Protein AF-A0A7C6M4E4-F1 (afdb_monomer)

Secondary structure (DSSP, 8-state):
-------EEEEEEE-S-HHHHHHHHHHTT--EEEEEEEETTEEEEEE-GGGHHHHHHH-TTEEEEEEESHHHHHHHHHH-HHHHHHHHHHHHHHHHHHTB--EEEEEES-GGGHHHHHHHHHHTT-STTSB---HHHHHHHHHHHHHHTTTTEEEEEEEEETTEEEEEEEEPP----PPPPB--EE-SS-EEEEEEEEEESEE---TT-EE-TT-EEEESEEE-TTS-EEE--BEEEEEEEEEEE--PPPPGGGTTT--S--S------EEEEEEE-PPP-

Radius of gyration: 51.67 Å; Cα contacts (8 Å, |Δi|>4): 439; chains: 1; bounding box: 106×67×132 Å

Structure (mmCIF, N/CA/C/O backbone):
data_AF-A0A7C6M4E4-F1
#
_entry.id   AF-A0A7C6M4E4-F1
#
loop_
_atom_site.group_PDB
_atom_site.id
_atom_site.type_symbol
_atom_site.label_atom_id
_atom_site.label_alt_id
_atom_site.label_comp_id
_atom_site.label_asym_id
_atom_site.label_entity_id
_atom_site.label_seq_id
_atom_site.pdbx_PDB_ins_code
_atom_site.Cartn_x
_atom_site.Cartn_y
_atom_site.Cartn_z
_atom_site.occupancy
_atom_site.B_iso_or_equiv
_atom_site.auth_seq_id
_atom_site.auth_comp_id
_atom_site.auth_asym_id
_atom_site.auth_atom_id
_atom_site.pdbx_PDB_model_num
ATOM 1 N N . MET A 1 1 ? -38.880 25.271 29.458 1.00 35.47 1 MET A N 1
ATOM 2 C CA . MET A 1 1 ? -37.742 24.331 29.325 1.00 35.47 1 MET A CA 1
ATOM 3 C C . MET A 1 1 ? -38.227 22.914 29.611 1.00 35.47 1 MET A C 1
ATOM 5 O O . MET A 1 1 ? -38.770 22.679 30.683 1.00 35.47 1 MET A O 1
ATOM 9 N N . LYS A 1 2 ? -38.110 21.994 28.643 1.00 36.38 2 LYS A N 1
ATOM 10 C CA . LYS A 1 2 ? -38.521 20.583 28.777 1.00 36.38 2 LYS A CA 1
ATOM 11 C C . LYS A 1 2 ? -37.642 19.933 29.856 1.00 36.38 2 LYS A C 1
ATOM 13 O O . LYS A 1 2 ? -36.426 19.885 29.698 1.00 36.38 2 LYS A O 1
ATOM 18 N N . LYS A 1 3 ? -38.234 19.522 30.981 1.00 48.91 3 LYS A N 1
ATOM 19 C CA . LYS A 1 3 ? -37.512 18.902 32.104 1.00 48.91 3 LYS A CA 1
ATOM 20 C C . LYS A 1 3 ? -36.863 17.614 31.587 1.00 48.91 3 LYS A C 1
ATOM 22 O O . LYS A 1 3 ? -37.566 16.740 31.092 1.00 48.91 3 LYS A O 1
ATOM 27 N N . LEU A 1 4 ? -35.536 17.526 31.655 1.00 46.81 4 LEU A N 1
ATOM 28 C CA . LEU A 1 4 ? -34.783 16.346 31.239 1.00 46.81 4 LEU A CA 1
ATOM 29 C C . LEU A 1 4 ? -35.225 15.161 32.119 1.00 46.81 4 LEU A C 1
ATOM 31 O O . LEU A 1 4 ? -34.943 15.142 33.320 1.00 46.81 4 LEU A O 1
ATOM 35 N N . GLU A 1 5 ? -35.972 14.202 31.566 1.00 57.31 5 GLU A N 1
ATOM 36 C CA . GLU A 1 5 ? -36.380 13.003 32.306 1.00 57.31 5 GLU A CA 1
ATOM 37 C C . GLU A 1 5 ? -35.175 12.063 32.454 1.00 57.31 5 GLU A C 1
ATOM 39 O O . GLU A 1 5 ? -34.969 11.145 31.670 1.00 57.31 5 GLU A O 1
ATOM 44 N N . LEU A 1 6 ? -34.366 12.296 33.489 1.00 58.81 6 LEU A N 1
ATOM 45 C CA . LEU A 1 6 ? -33.154 11.536 33.845 1.00 58.81 6 LEU A CA 1
ATOM 46 C C . LEU A 1 6 ? -33.410 10.047 34.207 1.00 58.81 6 LEU A C 1
ATOM 48 O O . LEU A 1 6 ? -32.497 9.338 34.628 1.00 58.81 6 LEU A O 1
ATOM 52 N N . GLY A 1 7 ? -34.641 9.560 34.047 1.00 65.31 7 GLY A N 1
ATOM 53 C CA . GLY A 1 7 ? -35.136 8.275 34.541 1.00 65.31 7 GLY A CA 1
ATOM 54 C C . GLY A 1 7 ? -36.141 8.453 35.678 1.00 65.31 7 GLY A C 1
ATOM 55 O O . GLY A 1 7 ? -36.367 9.568 36.157 1.00 65.31 7 GLY A O 1
ATOM 56 N N . LYS A 1 8 ? -36.769 7.358 36.112 1.00 76.06 8 LYS A N 1
ATOM 57 C CA . LYS A 1 8 ? -37.759 7.346 37.199 1.00 76.06 8 LYS A CA 1
ATOM 58 C C . LYS A 1 8 ? -37.334 6.330 38.254 1.00 76.06 8 LYS A C 1
ATOM 60 O O . LYS A 1 8 ? -36.992 5.198 37.945 1.00 76.06 8 LYS A O 1
ATOM 65 N N . ASN A 1 9 ? -37.355 6.719 39.519 1.00 77.06 9 ASN A N 1
ATOM 66 C CA . ASN A 1 9 ? -37.099 5.810 40.629 1.00 77.06 9 ASN A CA 1
ATOM 67 C C . ASN A 1 9 ? -38.406 5.134 41.052 1.00 77.06 9 ASN A C 1
ATOM 69 O O . ASN A 1 9 ? -39.438 5.800 41.146 1.00 77.06 9 ASN A O 1
ATOM 73 N N . VAL A 1 10 ? -38.345 3.833 41.330 1.00 78.00 10 VAL A N 1
ATOM 74 C CA . VAL A 1 10 ? -39.471 3.051 41.848 1.00 78.00 10 VAL A CA 1
ATOM 75 C C . VAL A 1 10 ? -39.411 3.052 43.371 1.00 78.00 10 VAL A C 1
ATOM 77 O O . VAL A 1 10 ? -38.406 2.648 43.968 1.00 78.00 10 VAL A O 1
ATOM 80 N N . TYR A 1 11 ? -40.500 3.489 43.988 1.00 79.25 11 TYR A N 1
ATOM 81 C CA . TYR A 1 11 ? -40.689 3.499 45.432 1.00 79.25 11 TYR A CA 1
ATOM 82 C C . TYR A 1 11 ? -41.872 2.612 45.798 1.00 79.25 11 TYR A C 1
ATOM 84 O O . TYR A 1 11 ? -42.843 2.522 45.048 1.00 79.25 11 TYR A O 1
ATOM 92 N N . GLN A 1 12 ? -41.783 1.977 46.960 1.00 79.38 12 GLN A N 1
ATOM 93 C CA . GLN A 1 12 ? -42.834 1.164 47.551 1.00 79.38 12 GLN A CA 1
ATOM 94 C C . GLN A 1 12 ? -43.253 1.800 48.871 1.00 79.38 12 GLN A C 1
ATOM 96 O O . GLN A 1 12 ? -42.405 2.226 49.656 1.00 79.38 12 GLN A O 1
ATOM 101 N N . LEU A 1 13 ? -44.553 1.905 49.100 1.00 79.62 13 LEU A N 1
ATOM 102 C CA . LEU A 1 13 ? -45.106 2.657 50.212 1.00 79.62 13 LEU A CA 1
ATOM 103 C C . LEU A 1 13 ? -46.294 1.883 50.780 1.00 79.62 13 LEU A C 1
ATOM 105 O O . LEU A 1 13 ? -47.182 1.460 50.040 1.00 79.62 13 LEU A O 1
ATOM 109 N N . VAL A 1 14 ? -46.253 1.642 52.089 1.00 75.06 14 VAL A N 1
ATOM 110 C CA . VAL A 1 14 ? -47.299 0.918 52.816 1.00 75.06 14 VAL A CA 1
ATOM 111 C C . VAL A 1 14 ? -48.311 1.935 53.338 1.00 75.06 14 VAL A C 1
ATOM 113 O O . VAL A 1 14 ? -47.939 2.809 54.120 1.00 75.06 14 VAL A O 1
ATOM 116 N N . ILE A 1 15 ? -49.561 1.865 52.878 1.00 73.88 15 ILE A N 1
ATOM 117 C CA . ILE A 1 15 ? -50.634 2.796 53.259 1.00 73.88 15 ILE A CA 1
ATOM 118 C C . ILE A 1 15 ? -51.951 2.052 53.410 1.00 73.88 15 ILE A C 1
ATOM 120 O O . ILE A 1 15 ? -52.288 1.194 52.595 1.00 73.88 15 ILE A O 1
ATOM 124 N N . TYR A 1 16 ? -52.724 2.472 54.406 1.00 68.81 16 TYR A N 1
ATOM 125 C CA . TYR A 1 16 ? -54.100 2.040 54.625 1.00 68.81 16 TYR A CA 1
ATOM 126 C C . TYR A 1 16 ? -55.098 2.758 53.699 1.00 68.81 16 TYR A C 1
ATOM 128 O O . TYR A 1 16 ? -55.987 2.110 53.159 1.00 68.81 16 TYR A O 1
ATOM 136 N N . ASP A 1 17 ? -54.903 4.059 53.448 1.00 77.12 17 ASP A N 1
ATOM 137 C CA . ASP A 1 17 ? -55.733 4.875 52.551 1.00 77.12 17 ASP A CA 1
ATOM 138 C C . ASP A 1 17 ? -54.905 5.528 51.416 1.00 77.12 17 ASP A C 1
ATOM 140 O O . ASP A 1 17 ? -54.046 6.380 51.678 1.00 77.12 17 ASP A O 1
ATOM 144 N N . PRO A 1 18 ? -55.141 5.165 50.140 1.00 74.31 18 PRO A N 1
ATOM 145 C CA . PRO A 1 18 ? -54.432 5.748 49.003 1.00 74.31 18 PRO A CA 1
ATOM 146 C C . PRO A 1 18 ? -54.766 7.229 48.744 1.00 74.31 18 PRO A C 1
ATOM 148 O O . PRO A 1 18 ? -53.938 7.929 48.155 1.00 74.31 18 PRO A O 1
ATOM 151 N N . VAL A 1 19 ? -55.927 7.737 49.175 1.00 78.38 19 VAL A N 1
ATOM 152 C CA . VAL A 1 19 ? -56.366 9.119 48.897 1.00 78.38 19 VAL A CA 1
ATOM 153 C C . VAL A 1 19 ? -55.519 10.126 49.675 1.00 78.38 19 VAL A C 1
ATOM 155 O O . VAL A 1 19 ? -54.971 11.060 49.085 1.00 78.38 19 VAL A O 1
ATOM 158 N N . ILE A 1 20 ? -55.288 9.860 50.965 1.00 78.25 20 ILE A N 1
ATOM 159 C CA . ILE A 1 20 ? -54.412 10.664 51.838 1.00 78.25 20 ILE A CA 1
ATOM 160 C C . ILE A 1 20 ? -52.993 10.766 51.259 1.00 78.25 20 ILE A C 1
ATOM 162 O O . ILE A 1 20 ? -52.310 11.789 51.384 1.00 78.25 20 ILE A O 1
ATOM 166 N N . ALA A 1 21 ? -52.521 9.710 50.599 1.00 74.75 21 ALA A N 1
ATOM 167 C CA . ALA A 1 21 ? -51.214 9.732 49.965 1.00 74.75 21 ALA A CA 1
ATOM 168 C C . ALA A 1 21 ? -51.191 10.608 48.708 1.00 74.75 21 ALA A C 1
ATOM 170 O O . ALA A 1 21 ? -50.258 11.395 48.538 1.00 74.75 21 ALA A O 1
ATOM 171 N N . LEU A 1 22 ? -52.219 10.524 47.860 1.00 77.25 22 LEU A N 1
ATOM 172 C CA . LEU A 1 22 ? -52.344 11.347 46.653 1.00 77.25 22 LEU A CA 1
ATOM 173 C C . LEU A 1 22 ? -52.439 12.844 46.975 1.00 77.25 22 LEU A C 1
ATOM 175 O O . LEU A 1 22 ? -51.783 13.651 46.309 1.00 77.25 22 LEU A O 1
ATOM 179 N N . GLU A 1 23 ? -53.166 13.219 48.026 1.00 77.31 23 GLU A N 1
ATOM 180 C CA . GLU A 1 23 ? -53.235 14.609 48.491 1.00 77.31 23 GLU A CA 1
ATOM 181 C C . GLU A 1 23 ? -51.877 15.126 48.976 1.00 77.31 23 GLU A C 1
ATOM 183 O O . GLU A 1 23 ? -51.466 16.232 48.615 1.00 77.31 23 GLU A O 1
ATOM 188 N N . ASN A 1 24 ? -51.123 14.299 49.705 1.00 77.69 24 ASN A N 1
ATOM 189 C CA . ASN A 1 24 ? -49.769 14.635 50.147 1.00 77.69 24 ASN A CA 1
ATOM 190 C C . ASN A 1 24 ? -48.761 14.748 48.991 1.00 77.69 24 ASN A C 1
ATOM 192 O O . ASN A 1 24 ? -47.849 15.579 49.040 1.00 77.69 24 ASN A O 1
ATOM 196 N N . PHE A 1 25 ? -48.909 13.951 47.928 1.00 79.62 25 PHE A N 1
ATOM 197 C CA . PHE A 1 25 ? -48.095 14.115 46.719 1.00 79.62 25 PHE A CA 1
ATOM 198 C C . PHE A 1 25 ? -48.426 15.423 45.988 1.00 79.62 25 PHE A C 1
ATOM 200 O O . PHE A 1 25 ? -47.510 16.114 45.526 1.00 79.62 25 PHE A O 1
ATOM 207 N N . LYS A 1 26 ? -49.714 15.790 45.926 1.00 77.75 26 LYS A N 1
ATOM 208 C CA . LYS A 1 26 ? -50.192 17.021 45.282 1.00 77.75 26 LYS A CA 1
ATOM 209 C C . LYS A 1 26 ? -49.751 18.272 46.046 1.00 77.75 26 LYS A C 1
ATOM 211 O O . LYS A 1 26 ? -49.208 19.186 45.428 1.00 77.75 26 LYS A O 1
ATOM 2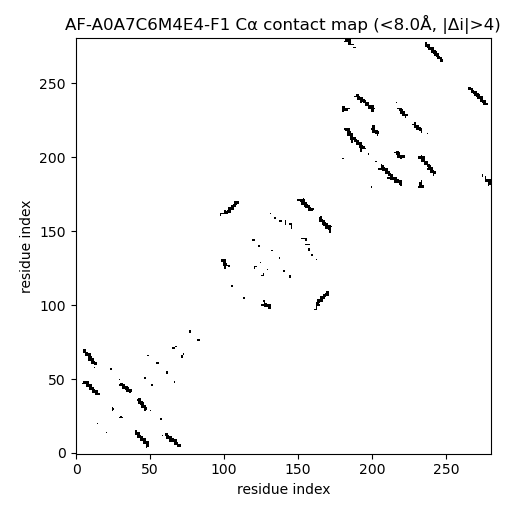16 N N . SER A 1 27 ? -49.899 18.293 47.372 1.00 75.75 27 SER A N 1
ATOM 217 C CA . SER A 1 27 ? -49.516 19.435 48.219 1.00 75.75 27 SER A CA 1
ATOM 218 C C . SER A 1 27 ? -48.012 19.727 48.177 1.00 75.75 27 SER A C 1
ATOM 220 O O . SER A 1 27 ? -47.595 20.882 48.222 1.00 75.75 27 SER A O 1
ATOM 222 N N . LYS A 1 28 ? -47.182 18.690 48.010 1.00 74.94 28 LYS A N 1
ATOM 223 C CA . LYS A 1 28 ? -45.716 18.815 47.932 1.00 74.94 28 LYS A CA 1
ATOM 224 C C . LYS A 1 28 ? -45.172 18.926 46.506 1.00 74.94 28 LYS A C 1
ATOM 226 O O . LYS A 1 28 ? -43.950 18.930 46.322 1.00 74.94 28 LYS A O 1
ATOM 231 N N . ASN A 1 29 ? -46.058 19.042 45.513 1.00 76.94 29 ASN A N 1
ATOM 232 C CA . ASN A 1 29 ? -45.729 19.172 44.093 1.00 76.94 29 ASN A CA 1
ATOM 233 C C . ASN A 1 29 ? -44.790 18.052 43.591 1.00 76.94 29 ASN A C 1
ATOM 235 O O . ASN A 1 29 ? -43.779 18.301 42.924 1.00 76.94 29 ASN A O 1
ATOM 239 N N . ILE A 1 30 ? -45.083 16.806 43.980 1.00 78.50 30 ILE A N 1
ATOM 240 C CA . ILE A 1 30 ? -44.326 15.617 43.576 1.00 78.50 30 ILE A CA 1
ATOM 241 C C . ILE A 1 30 ? -45.049 14.971 42.396 1.00 78.50 30 ILE A C 1
ATOM 243 O O . ILE A 1 30 ? -46.134 14.414 42.544 1.00 78.50 30 ILE A O 1
ATOM 247 N N . THR A 1 31 ? -44.431 15.003 41.215 1.00 75.06 31 THR A N 1
ATOM 248 C CA . THR A 1 31 ? -44.973 14.313 40.040 1.00 75.06 31 THR A CA 1
ATOM 249 C C . THR A 1 31 ? -44.723 12.812 40.165 1.00 75.06 31 THR A C 1
ATOM 251 O O . THR A 1 31 ? -43.582 12.348 40.056 1.00 75.06 31 THR A O 1
ATOM 254 N N . ILE A 1 32 ? -45.794 12.057 40.394 1.00 77.00 32 ILE A N 1
ATOM 255 C CA . ILE A 1 32 ? -45.785 10.595 40.384 1.00 77.00 32 ILE A CA 1
ATOM 256 C C . ILE A 1 32 ? -46.348 10.078 39.060 1.00 77.00 32 ILE A C 1
ATOM 258 O O . ILE A 1 32 ? -47.222 10.684 38.446 1.00 77.00 32 ILE A O 1
ATOM 262 N N . THR A 1 33 ? -45.837 8.941 38.611 1.00 71.56 33 THR A N 1
ATOM 263 C CA . THR A 1 33 ? -46.367 8.192 37.469 1.00 71.56 33 THR A CA 1
ATOM 264 C C . THR A 1 33 ? -46.524 6.731 37.862 1.00 71.56 33 THR A C 1
ATOM 266 O O . THR A 1 33 ? -45.801 6.252 38.736 1.00 71.56 33 THR A O 1
ATOM 269 N N . SER A 1 34 ? -47.489 6.045 37.240 1.00 67.06 34 SER A N 1
ATOM 270 C CA . SER A 1 34 ? -47.821 4.633 37.486 1.00 67.06 34 SER A CA 1
ATOM 271 C C . SER A 1 34 ? -47.935 4.283 38.980 1.00 67.06 34 SER A C 1
ATOM 273 O O . SER A 1 34 ? -47.063 3.601 39.517 1.00 67.06 34 SER A O 1
ATOM 275 N N . PHE A 1 35 ? -48.981 4.783 39.645 1.00 77.69 35 PHE A N 1
ATOM 276 C CA . PHE A 1 35 ? -49.346 4.386 41.010 1.00 77.69 35 PHE A CA 1
ATOM 277 C C . PHE A 1 35 ? -50.141 3.076 40.943 1.00 77.69 35 PHE A C 1
ATOM 279 O O . PHE A 1 35 ? -51.278 3.070 40.477 1.00 77.69 35 PHE A O 1
ATOM 286 N N . VAL A 1 36 ? -49.521 1.961 41.330 1.00 77.81 36 VAL A N 1
ATOM 287 C CA . VAL A 1 36 ? -50.082 0.610 41.173 1.00 77.81 36 VAL A CA 1
ATOM 288 C C . VAL A 1 36 ? -50.091 -0.100 42.523 1.00 77.81 36 VAL A C 1
ATOM 290 O O . VAL A 1 36 ? -49.092 -0.091 43.243 1.00 77.81 36 VAL A O 1
ATOM 293 N N . LYS A 1 37 ? -51.216 -0.732 42.871 1.00 77.31 37 LYS A N 1
ATOM 294 C CA . LYS A 1 37 ? -51.332 -1.580 44.063 1.00 77.31 37 LYS A CA 1
ATOM 295 C C . LYS A 1 37 ? -50.624 -2.912 43.810 1.00 77.31 37 LYS A C 1
ATOM 297 O O . LYS A 1 37 ? -50.886 -3.559 42.802 1.00 77.31 37 LYS A O 1
ATOM 302 N N . THR A 1 38 ? -49.718 -3.302 44.700 1.00 72.06 38 THR A N 1
ATOM 303 C CA . THR A 1 38 ? -48.946 -4.554 44.587 1.00 72.06 38 THR A CA 1
ATOM 304 C C . THR A 1 38 ? -49.376 -5.592 45.625 1.00 72.06 38 THR A C 1
ATOM 306 O O . THR A 1 38 ? -49.254 -6.779 45.361 1.00 72.06 38 THR A O 1
ATOM 309 N N . ASP A 1 39 ? -49.892 -5.160 46.782 1.00 75.19 39 ASP A N 1
ATOM 310 C CA . ASP A 1 39 ? -50.347 -6.037 47.876 1.00 75.19 39 ASP A CA 1
ATOM 311 C C . ASP A 1 39 ? -51.491 -5.374 48.680 1.00 75.19 39 ASP A C 1
ATOM 313 O O . ASP A 1 39 ? -51.871 -4.240 48.368 1.00 75.19 39 ASP A O 1
ATOM 317 N N . GLN A 1 40 ? -52.043 -6.030 49.712 1.00 66.94 40 GLN A N 1
ATOM 318 C CA . GLN A 1 40 ? -53.215 -5.562 50.476 1.00 66.94 40 GLN A CA 1
ATOM 319 C C . GLN A 1 40 ? -53.097 -4.107 50.971 1.00 66.94 40 GLN A C 1
ATOM 321 O O . GLN A 1 40 ? -54.063 -3.355 50.823 1.00 66.94 40 GLN A O 1
ATOM 326 N N . TYR A 1 41 ? -51.903 -3.687 51.412 1.00 72.62 41 TYR A N 1
ATOM 327 C CA . TYR A 1 41 ? -51.600 -2.318 51.871 1.00 72.62 41 TYR A CA 1
ATOM 328 C C . TYR A 1 41 ? -50.394 -1.683 51.180 1.00 72.62 41 TYR A C 1
ATOM 330 O O . TYR A 1 41 ? -49.890 -0.659 51.635 1.00 72.62 41 TYR A O 1
ATOM 338 N N . THR A 1 42 ? -49.895 -2.283 50.099 1.00 75.44 42 THR A N 1
ATOM 339 C CA . THR A 1 42 ? -48.632 -1.845 49.503 1.00 75.44 42 THR A CA 1
ATOM 340 C C . THR A 1 42 ? -48.828 -1.293 48.103 1.00 75.44 42 THR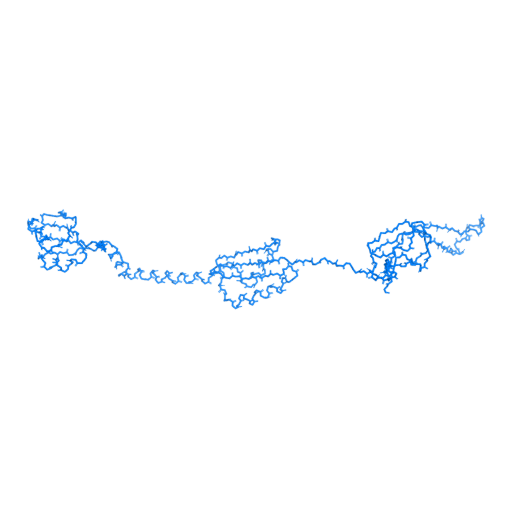 A C 1
ATOM 342 O O . THR A 1 42 ? -49.307 -1.990 47.206 1.00 75.44 42 THR A O 1
ATOM 345 N N . TYR A 1 43 ? -48.392 -0.050 47.909 1.00 78.88 43 TYR A N 1
ATOM 346 C CA . TYR A 1 43 ? -48.467 0.670 46.645 1.00 78.88 43 TYR A CA 1
ATOM 347 C C . TYR A 1 43 ? -47.069 0.958 46.108 1.00 78.88 43 TYR A C 1
ATOM 349 O O . TYR A 1 43 ? -46.167 1.355 46.849 1.00 78.88 43 TYR A O 1
ATOM 357 N N . GLN A 1 44 ? -46.892 0.779 44.804 1.00 79.69 44 GLN A N 1
ATOM 358 C CA . GLN A 1 44 ? -45.685 1.162 44.087 1.00 79.69 44 GLN A CA 1
ATOM 359 C C . GLN A 1 44 ? -45.953 2.379 43.217 1.00 79.69 44 GLN A C 1
ATOM 361 O O . GLN A 1 44 ? -46.979 2.465 42.543 1.00 79.69 44 GLN A O 1
ATOM 366 N N . PHE A 1 45 ? -45.013 3.318 43.208 1.00 79.50 45 PHE A N 1
ATOM 367 C CA . PHE A 1 45 ? -45.087 4.491 42.347 1.00 79.50 45 PHE A CA 1
ATOM 368 C C . PHE A 1 45 ? -43.721 4.873 41.800 1.00 79.50 45 PHE A C 1
ATOM 370 O O . PHE A 1 45 ? -42.677 4.631 42.414 1.00 79.50 45 PHE A O 1
ATOM 377 N N . LYS A 1 46 ? -43.738 5.495 40.621 1.00 79.06 46 LYS A N 1
ATOM 378 C CA . LYS A 1 46 ? -42.541 5.994 39.954 1.00 79.06 46 LYS A CA 1
ATOM 379 C C . LYS A 1 46 ? -42.464 7.501 40.112 1.00 79.06 46 LYS A C 1
ATOM 381 O O . LYS A 1 46 ? -43.379 8.215 39.709 1.00 79.06 46 LYS A O 1
ATOM 386 N N . ALA A 1 47 ? -41.361 7.992 40.657 1.00 78.31 47 ALA A N 1
ATOM 387 C CA . ALA A 1 47 ? -41.122 9.421 40.823 1.00 78.31 47 ALA A CA 1
ATOM 388 C C . ALA A 1 47 ? -39.746 9.810 40.283 1.00 78.31 47 ALA A C 1
ATOM 390 O O . ALA A 1 47 ? -38.832 8.987 40.212 1.00 78.31 47 ALA A O 1
ATOM 391 N N . SER A 1 48 ? -39.582 11.076 39.896 1.00 75.44 48 SER A N 1
ATOM 392 C CA . SER A 1 48 ? -38.279 11.571 39.441 1.00 75.44 48 SER A CA 1
ATOM 393 C C . SER A 1 48 ? -37.213 11.397 40.540 1.00 75.44 48 SER A C 1
ATOM 395 O O . SER A 1 48 ? -37.505 11.671 41.710 1.00 75.44 48 SER A O 1
ATOM 397 N N . PRO A 1 49 ? -35.966 11.018 40.193 1.00 70.56 49 PRO A N 1
ATOM 398 C CA . PRO A 1 49 ? -34.865 10.882 41.143 1.00 70.56 49 PRO A CA 1
ATOM 399 C C . PRO A 1 49 ? -34.606 12.127 41.996 1.00 70.56 49 PRO A C 1
ATOM 401 O O . PRO A 1 49 ? -34.163 12.006 43.135 1.00 70.56 49 PRO A O 1
ATOM 404 N N . LEU A 1 50 ? -34.940 13.311 41.476 1.00 69.62 50 LEU A N 1
ATOM 405 C CA . LEU A 1 50 ? -34.813 14.602 42.161 1.00 69.62 50 LEU A CA 1
ATOM 406 C C . LEU A 1 50 ? -35.712 14.716 43.401 1.00 69.62 50 LEU A C 1
ATOM 408 O O . LEU A 1 50 ? -35.388 15.435 44.343 1.00 69.62 50 LEU A O 1
ATOM 412 N N . HIS A 1 51 ? -36.840 14.003 43.426 1.00 73.00 51 HIS A N 1
ATOM 413 C CA . HIS A 1 51 ? -37.792 14.057 44.535 1.00 73.00 51 HIS A CA 1
ATOM 414 C C . HIS A 1 51 ? -37.470 13.060 45.656 1.00 73.00 51 HIS A C 1
ATOM 416 O O . HIS A 1 51 ? -38.215 13.001 46.630 1.00 73.00 51 HIS A O 1
ATOM 422 N N . HIS A 1 52 ? -36.357 12.318 45.571 1.00 73.75 52 HIS A N 1
ATOM 423 C CA . HIS A 1 52 ? -35.993 11.283 46.544 1.00 73.75 52 HIS A CA 1
ATOM 424 C C . HIS A 1 52 ? -36.007 11.791 47.995 1.00 73.75 52 HIS A C 1
ATOM 426 O O . HIS A 1 52 ? -36.685 11.207 48.835 1.00 73.75 52 HIS A O 1
ATOM 432 N N . HIS A 1 53 ? -35.333 12.909 48.278 1.00 74.50 53 HIS A N 1
ATOM 433 C CA . HIS A 1 53 ? -35.262 13.466 49.633 1.00 74.50 53 HIS A CA 1
ATOM 434 C C . HIS A 1 53 ? -36.637 13.919 50.153 1.00 74.50 53 HIS A C 1
ATOM 436 O O . HIS A 1 53 ? -37.027 13.587 51.270 1.00 74.50 53 HIS A O 1
ATOM 442 N N . LYS A 1 54 ? -37.421 14.597 49.299 1.00 71.31 54 LYS A N 1
ATOM 443 C CA . LYS A 1 54 ? -38.779 15.054 49.633 1.00 71.31 54 LYS A CA 1
ATOM 444 C C . LYS A 1 54 ? -39.721 13.885 49.923 1.00 71.31 54 LYS A C 1
ATOM 446 O O . LYS A 1 54 ? -40.533 13.975 50.837 1.00 71.31 54 LYS A O 1
ATOM 451 N N . ILE A 1 55 ? -39.607 12.787 49.179 1.00 72.50 55 ILE A N 1
ATOM 452 C CA . ILE A 1 55 ? -40.428 11.585 49.369 1.00 72.50 55 ILE A CA 1
ATOM 453 C C . ILE A 1 55 ? -40.063 10.884 50.684 1.00 72.50 55 ILE A C 1
ATOM 455 O O . ILE A 1 55 ? -40.963 10.541 51.446 1.00 72.50 55 ILE A O 1
ATOM 459 N N . MET A 1 56 ? -38.768 10.729 50.984 1.00 67.31 56 MET A N 1
ATOM 460 C CA . MET A 1 56 ? -38.314 10.057 52.212 1.00 67.31 56 MET A CA 1
ATOM 461 C C . MET A 1 56 ? -38.690 10.816 53.493 1.00 67.31 56 MET A C 1
ATOM 463 O O . MET A 1 56 ? -38.959 10.185 54.508 1.00 67.31 56 MET A O 1
ATOM 467 N N . GLN A 1 57 ? -38.758 12.151 53.456 1.00 70.38 57 GLN A N 1
ATOM 468 C CA . GLN A 1 57 ? -39.215 12.955 54.600 1.00 70.38 57 GLN A CA 1
ATOM 469 C C . GLN A 1 57 ? -40.739 12.984 54.766 1.00 70.38 57 GLN A C 1
ATOM 471 O O . GLN A 1 57 ? -41.240 13.225 55.859 1.00 70.38 57 GLN A O 1
ATOM 476 N N . SER A 1 58 ? -41.490 12.795 53.680 1.00 66.75 58 SER A N 1
ATOM 477 C CA . SER A 1 58 ? -42.938 13.036 53.676 1.00 66.75 58 SER A CA 1
ATOM 478 C C . SER A 1 58 ? -43.769 11.850 54.133 1.00 66.75 58 SER A C 1
ATOM 480 O O . SER A 1 58 ? -44.919 12.037 54.511 1.00 66.75 58 SER A O 1
ATOM 482 N N . PHE A 1 59 ? -43.204 10.650 54.090 1.00 70.38 59 PHE A N 1
ATOM 483 C CA . PHE A 1 59 ? -43.941 9.419 54.318 1.00 70.38 59 PHE A CA 1
ATOM 484 C C . PHE A 1 59 ? -43.112 8.483 55.200 1.00 70.38 59 PHE A C 1
ATOM 486 O O . PHE A 1 59 ? -42.018 8.058 54.824 1.00 70.38 59 PHE A O 1
ATOM 493 N N . LYS A 1 60 ? -43.641 8.133 56.378 1.00 63.81 60 LYS A N 1
ATOM 494 C CA . LYS A 1 60 ? -43.066 7.079 57.223 1.00 63.81 60 LYS A CA 1
ATOM 495 C C . LYS A 1 60 ? -43.375 5.725 56.573 1.00 63.81 60 LYS A C 1
ATOM 497 O O . LYS A 1 60 ? -44.537 5.413 56.354 1.00 63.81 60 LYS A O 1
ATOM 502 N N . GLY A 1 61 ? -42.345 4.942 56.242 1.00 65.38 61 GLY A N 1
ATOM 503 C CA . GLY A 1 61 ? -42.504 3.602 55.649 1.00 65.38 61 GLY A CA 1
ATOM 504 C C . GLY A 1 61 ? -42.264 3.490 54.136 1.00 65.38 61 GLY A C 1
ATOM 505 O O . GLY A 1 61 ? -42.593 2.459 53.552 1.00 65.38 61 GLY A O 1
ATOM 506 N N . VAL A 1 62 ? -41.674 4.502 53.484 1.00 72.00 62 VAL A N 1
ATOM 507 C CA . VAL A 1 62 ? -41.249 4.390 52.073 1.00 72.00 62 VAL A CA 1
ATOM 508 C C . VAL A 1 62 ? -39.984 3.552 51.958 1.00 72.00 62 VAL A C 1
ATOM 510 O O . VAL A 1 62 ? -38.951 3.897 52.532 1.00 72.00 62 VAL A O 1
ATOM 513 N N . LYS A 1 63 ? -40.028 2.509 51.129 1.00 72.81 63 LYS A N 1
ATOM 514 C CA . LYS A 1 63 ? -38.849 1.751 50.708 1.00 72.81 63 LYS A CA 1
ATOM 515 C C . LYS A 1 63 ? -38.472 2.122 49.279 1.00 72.81 63 LYS A C 1
ATOM 517 O O . LYS A 1 63 ? -39.290 2.083 48.360 1.00 72.81 63 LYS A O 1
ATOM 522 N N . PHE A 1 64 ? -37.213 2.497 49.088 1.00 74.62 64 PHE A N 1
ATOM 523 C CA . PHE A 1 64 ? -36.633 2.646 47.760 1.00 74.62 64 PHE A CA 1
ATOM 524 C C . PHE A 1 64 ? -36.337 1.252 47.189 1.00 74.62 64 PHE A C 1
ATOM 526 O O . PHE A 1 64 ? -35.624 0.481 47.826 1.00 74.62 64 PHE A O 1
ATOM 533 N N . VAL A 1 65 ? -36.889 0.931 46.014 1.00 74.19 65 VAL A N 1
ATOM 534 C CA . VAL A 1 65 ? -36.771 -0.415 45.424 1.00 74.19 65 VAL A CA 1
ATOM 535 C C . VAL A 1 65 ? -35.666 -0.454 44.376 1.00 74.19 65 VAL A C 1
ATOM 537 O O . VAL A 1 65 ? -34.717 -1.223 44.492 1.00 74.19 65 VAL A O 1
ATOM 540 N N . ARG A 1 66 ? -35.774 0.375 43.331 1.00 66.75 66 ARG A N 1
ATOM 541 C CA . ARG A 1 66 ? -34.816 0.388 42.215 1.00 66.75 66 ARG A CA 1
ATOM 542 C C . ARG A 1 66 ? -34.830 1.714 41.460 1.00 66.75 66 ARG A C 1
ATOM 544 O O . ARG A 1 66 ? -35.852 2.398 41.406 1.00 66.75 66 ARG A O 1
ATOM 551 N N . LYS A 1 67 ? -33.696 2.071 40.847 1.00 68.12 67 LYS A N 1
ATOM 552 C CA . LYS A 1 67 ? -33.628 3.169 39.868 1.00 68.12 67 LYS A CA 1
ATOM 553 C C . LYS A 1 67 ? -33.974 2.591 38.498 1.00 68.12 67 LYS A C 1
ATOM 555 O O . LYS A 1 67 ? -33.252 1.715 38.032 1.00 68.12 67 LYS A O 1
ATOM 560 N N . GLU A 1 68 ? -35.042 3.059 37.861 1.00 66.44 68 GLU A N 1
ATOM 561 C CA . GLU A 1 68 ? -35.343 2.723 36.466 1.00 66.44 68 GLU A CA 1
ATOM 562 C C . GLU A 1 68 ? -34.869 3.846 35.535 1.00 66.44 68 GLU A C 1
ATOM 564 O O . GLU A 1 68 ? -34.998 5.039 35.823 1.00 66.44 68 GLU A O 1
ATOM 569 N N . GLY A 1 69 ? -34.306 3.450 34.395 1.00 70.56 69 GLY A N 1
ATOM 570 C CA . GLY A 1 69 ? -33.768 4.359 33.386 1.00 70.56 69 GLY A CA 1
ATOM 571 C C . GLY A 1 69 ? -32.242 4.363 33.313 1.00 70.56 69 GLY A C 1
ATOM 572 O O . GLY A 1 69 ? -31.551 3.569 33.956 1.00 70.56 69 GLY A O 1
ATOM 573 N N . VAL A 1 70 ? -31.716 5.280 32.502 1.00 69.88 70 VAL A N 1
ATOM 574 C CA . VAL A 1 70 ? -30.311 5.300 32.060 1.00 69.88 70 VAL A CA 1
ATOM 575 C C . VAL A 1 70 ? -29.327 5.403 33.233 1.00 69.88 70 VAL A C 1
ATOM 577 O O . VAL A 1 70 ? -28.301 4.732 33.243 1.00 69.88 70 VAL A O 1
ATOM 580 N N . LEU A 1 71 ? -29.676 6.157 34.282 1.00 73.38 71 LEU A N 1
ATOM 581 C CA . LEU A 1 71 ? -28.864 6.283 35.501 1.00 73.38 71 LEU A CA 1
ATOM 582 C C . LEU A 1 71 ? -28.728 4.969 36.287 1.00 73.38 71 LEU A C 1
ATOM 584 O O . LEU A 1 71 ? -27.688 4.724 36.899 1.00 73.38 71 LEU A O 1
ATOM 588 N N . GLY A 1 72 ? -29.772 4.133 36.300 1.00 70.62 72 GLY A N 1
ATOM 589 C CA . GLY A 1 72 ? -29.728 2.816 36.942 1.00 70.62 72 GLY A CA 1
ATOM 590 C C . GLY A 1 72 ? -28.816 1.854 36.183 1.00 70.62 72 GLY A C 1
ATOM 591 O O . GLY A 1 72 ? -28.001 1.165 36.793 1.00 70.62 72 GLY A O 1
ATOM 592 N N . ILE A 1 73 ? -28.894 1.891 34.849 1.00 73.75 73 ILE A N 1
ATOM 593 C CA . ILE A 1 73 ? -28.060 1.088 33.947 1.00 73.75 73 ILE A CA 1
ATOM 594 C C . ILE A 1 73 ? -26.586 1.478 34.105 1.00 73.75 73 ILE A C 1
ATOM 596 O O . ILE A 1 73 ? -25.768 0.621 34.428 1.00 73.75 73 ILE A O 1
ATOM 600 N N . ILE A 1 74 ? -26.250 2.770 33.995 1.00 76.06 74 ILE A N 1
ATOM 601 C CA . ILE A 1 74 ? -24.869 3.262 34.145 1.00 76.06 74 ILE A CA 1
ATOM 602 C C . ILE A 1 74 ? -24.294 2.886 35.518 1.00 76.06 74 ILE A C 1
ATOM 604 O O . ILE A 1 74 ? -23.150 2.443 35.609 1.00 76.06 74 ILE A O 1
ATOM 608 N N . ARG A 1 75 ? -25.083 3.001 36.595 1.00 77.00 75 ARG A N 1
ATOM 609 C CA . ARG A 1 75 ? -24.619 2.612 37.933 1.00 77.00 75 ARG A CA 1
ATOM 610 C C . ARG A 1 75 ? -24.352 1.113 38.041 1.00 77.00 75 ARG A C 1
ATOM 612 O O . ARG A 1 75 ? -23.345 0.752 38.637 1.00 77.00 75 ARG A O 1
ATOM 619 N N . ASN A 1 76 ? -25.198 0.254 37.475 1.00 76.62 76 ASN A N 1
ATOM 620 C CA . ASN A 1 76 ? -24.946 -1.192 37.471 1.00 76.62 76 ASN A CA 1
ATOM 621 C C . ASN A 1 76 ? -23.730 -1.572 36.609 1.00 76.62 76 ASN A C 1
ATOM 623 O O . ASN A 1 76 ? -22.950 -2.437 37.015 1.00 76.62 76 ASN A O 1
ATOM 627 N N . LEU A 1 77 ? -23.529 -0.893 35.473 1.00 77.12 77 LEU A N 1
ATOM 628 C CA . LEU A 1 77 ? -22.329 -1.058 34.649 1.00 77.12 77 LEU A CA 1
ATOM 629 C C . LEU A 1 77 ? -21.059 -0.672 35.421 1.00 77.12 77 LEU A C 1
ATOM 631 O O . LEU A 1 77 ? -20.103 -1.434 35.431 1.00 77.12 77 LEU A O 1
ATOM 635 N N . ILE A 1 78 ? -21.045 0.463 36.122 1.00 78.06 78 ILE A N 1
ATOM 636 C CA . ILE A 1 78 ? -19.841 0.924 36.838 1.00 78.06 78 ILE A CA 1
ATOM 637 C C . ILE A 1 78 ? -19.653 0.188 38.178 1.00 78.06 78 ILE A C 1
ATOM 639 O O . ILE A 1 78 ? -18.537 0.047 38.662 1.00 78.06 78 ILE A O 1
ATOM 643 N N . SER A 1 79 ? -20.723 -0.307 38.805 1.00 77.12 79 SER A N 1
ATOM 644 C CA . SER A 1 79 ? -20.640 -0.948 40.127 1.00 77.12 79 SER A CA 1
ATOM 645 C C . SER A 1 79 ? -20.110 -2.383 40.087 1.00 77.12 79 SER A C 1
ATOM 647 O O . SER A 1 79 ? -19.736 -2.917 41.133 1.00 77.12 79 SER A O 1
ATOM 649 N N . SER A 1 80 ? -20.109 -3.036 38.925 1.00 82.81 80 SER A N 1
ATOM 650 C CA . SER A 1 80 ? -19.658 -4.422 38.789 1.00 82.81 80 SER A CA 1
ATOM 651 C C . SER A 1 80 ? -18.179 -4.476 38.398 1.00 82.81 80 SER A C 1
ATOM 653 O O . SER A 1 80 ? -17.773 -3.958 37.359 1.00 82.81 80 SER A O 1
ATOM 655 N N . ARG A 1 81 ? -17.355 -5.145 39.223 1.00 84.44 81 ARG A N 1
ATOM 656 C CA . ARG A 1 81 ? -15.909 -5.311 38.962 1.00 84.44 81 ARG A CA 1
ATOM 657 C C . ARG A 1 81 ? -15.647 -5.982 37.611 1.00 84.44 81 ARG A C 1
ATOM 659 O O . ARG A 1 81 ? -14.722 -5.597 36.908 1.00 84.44 81 ARG A O 1
ATOM 666 N N . THR A 1 82 ? -16.492 -6.939 37.231 1.00 88.75 82 THR A N 1
ATOM 667 C CA . THR A 1 82 ? -16.419 -7.649 35.947 1.00 88.75 82 THR A CA 1
ATOM 668 C C . THR A 1 82 ? -16.579 -6.715 34.750 1.00 88.75 82 THR A C 1
ATOM 670 O O . THR A 1 82 ? -15.825 -6.836 33.791 1.00 88.75 82 THR A O 1
ATOM 673 N N . THR A 1 83 ? -17.496 -5.746 34.814 1.00 87.69 83 THR A N 1
ATOM 674 C CA . THR A 1 83 ? -17.719 -4.780 33.727 1.00 87.69 83 THR A CA 1
ATOM 675 C C . THR A 1 83 ? -16.541 -3.825 33.570 1.00 87.69 83 THR A C 1
ATOM 677 O O . THR A 1 83 ? -16.129 -3.551 32.446 1.00 87.69 83 THR A O 1
ATOM 680 N N . ILE A 1 84 ? -15.947 -3.363 34.676 1.00 87.12 84 ILE A N 1
ATOM 681 C CA . ILE A 1 84 ? -14.735 -2.528 34.626 1.00 87.12 84 ILE A CA 1
ATOM 682 C C . ILE A 1 84 ? -13.571 -3.311 34.008 1.00 87.12 84 ILE A C 1
ATOM 684 O O . ILE A 1 84 ? -12.885 -2.794 33.130 1.00 87.12 84 ILE A O 1
ATOM 688 N N . ILE A 1 85 ? -13.366 -4.566 34.421 1.00 92.06 85 ILE A N 1
ATOM 689 C CA . ILE A 1 85 ? -12.312 -5.425 33.862 1.00 92.06 85 ILE A CA 1
ATOM 690 C C . ILE A 1 85 ? -12.540 -5.649 32.362 1.00 92.06 85 ILE A C 1
ATOM 692 O O . ILE A 1 85 ? -11.612 -5.481 31.575 1.00 92.06 85 ILE A O 1
ATOM 696 N N . ALA A 1 86 ? -13.771 -5.959 31.946 1.00 92.38 86 ALA A N 1
ATOM 697 C CA . ALA A 1 86 ? -14.113 -6.128 30.536 1.00 92.38 86 ALA A CA 1
ATOM 698 C C . ALA A 1 86 ? -13.877 -4.844 29.724 1.00 92.38 86 ALA A C 1
ATOM 700 O O . ALA A 1 86 ? -13.384 -4.915 28.600 1.00 92.38 86 ALA A O 1
ATOM 701 N N . LEU A 1 87 ? -14.169 -3.671 30.297 1.00 92.00 87 LEU A N 1
ATOM 702 C CA . LEU A 1 87 ? -13.899 -2.380 29.664 1.00 92.00 87 LEU A CA 1
ATOM 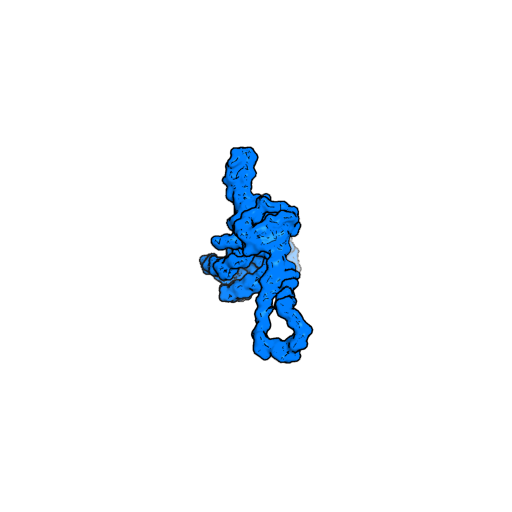703 C C . LEU A 1 87 ? -12.395 -2.148 29.476 1.00 92.00 87 LEU A C 1
ATOM 705 O O . LEU A 1 87 ? -11.972 -1.757 28.390 1.00 92.00 87 LEU A O 1
ATOM 709 N N . ILE A 1 88 ? -11.586 -2.420 30.505 1.00 93.94 88 ILE A N 1
ATOM 710 C CA . ILE A 1 88 ? -10.123 -2.299 30.435 1.00 93.94 88 ILE A CA 1
ATOM 711 C C . ILE A 1 88 ? -9.564 -3.249 29.373 1.00 93.94 88 ILE A C 1
ATOM 713 O O . ILE A 1 88 ? -8.797 -2.817 28.516 1.00 93.94 88 ILE A O 1
ATOM 717 N N . ILE A 1 89 ? -9.985 -4.516 29.382 1.00 95.69 89 ILE A N 1
ATOM 718 C CA . ILE A 1 89 ? -9.578 -5.503 28.374 1.00 95.69 89 ILE A CA 1
ATOM 719 C C . ILE A 1 89 ? -9.999 -5.039 26.979 1.00 95.69 89 ILE A C 1
ATOM 721 O O . ILE A 1 89 ? -9.188 -5.083 26.064 1.00 95.69 89 ILE A O 1
ATOM 725 N N . GLY A 1 90 ? -11.219 -4.524 26.812 1.00 96.31 90 GLY A N 1
ATOM 726 C CA . GLY A 1 90 ? -11.690 -3.988 25.536 1.00 96.31 90 GLY A CA 1
ATOM 727 C C . GLY A 1 90 ? -10.814 -2.844 25.019 1.00 96.31 90 GLY A C 1
ATOM 728 O O . GLY A 1 90 ? -10.421 -2.850 23.853 1.00 96.31 90 GLY A O 1
ATOM 729 N N . ILE A 1 91 ? -10.443 -1.899 25.887 1.00 94.88 91 ILE A N 1
ATOM 730 C CA . ILE A 1 91 ? -9.533 -0.799 25.537 1.00 94.88 91 ILE A CA 1
ATOM 731 C C . ILE A 1 91 ? -8.148 -1.340 25.161 1.00 94.88 91 ILE A C 1
ATOM 733 O O . ILE A 1 91 ? -7.584 -0.921 24.149 1.00 94.88 91 ILE A O 1
ATOM 737 N N . LEU A 1 92 ? -7.605 -2.285 25.932 1.00 95.69 92 LEU A N 1
ATOM 738 C CA . LEU A 1 92 ? -6.320 -2.920 25.629 1.00 95.69 92 LEU A CA 1
ATOM 739 C C . LEU A 1 92 ? -6.362 -3.664 24.289 1.00 95.69 92 LEU A C 1
ATOM 741 O O . LEU A 1 92 ? -5.446 -3.509 23.486 1.00 95.69 92 LEU A O 1
ATOM 745 N N . CYS A 1 93 ? -7.439 -4.395 24.003 1.00 93.94 93 CYS A N 1
ATOM 746 C CA . CYS A 1 93 ? -7.641 -5.076 22.729 1.00 93.94 93 CYS A CA 1
ATOM 747 C C . CYS A 1 93 ? -7.694 -4.086 21.560 1.00 93.94 93 CYS A C 1
ATOM 749 O O . CYS A 1 93 ? -7.021 -4.310 20.559 1.00 93.94 93 CYS A O 1
ATOM 751 N N . ILE A 1 94 ? -8.438 -2.980 21.673 1.00 90.62 94 ILE A N 1
ATOM 752 C CA . ILE A 1 94 ? -8.512 -1.963 20.608 1.00 90.62 94 ILE A CA 1
ATOM 753 C C . ILE A 1 94 ? -7.125 -1.374 20.323 1.00 90.62 94 ILE A C 1
ATOM 755 O O . ILE A 1 94 ? -6.737 -1.269 19.159 1.00 90.62 94 ILE A O 1
ATOM 759 N N . ASN A 1 95 ? -6.360 -1.040 21.367 1.00 89.44 95 ASN A N 1
ATOM 760 C CA . ASN A 1 95 ? -4.993 -0.543 21.204 1.00 89.44 95 ASN A CA 1
ATOM 761 C C . ASN A 1 95 ? -4.080 -1.601 20.574 1.00 89.44 95 ASN A C 1
ATOM 763 O O . ASN A 1 95 ? -3.325 -1.285 19.659 1.00 89.44 95 ASN A O 1
ATOM 767 N N . TYR A 1 96 ? -4.196 -2.859 21.003 1.00 89.81 96 TYR A N 1
ATOM 768 C CA . TYR A 1 96 ? -3.430 -3.968 20.444 1.00 89.81 96 TYR A CA 1
ATOM 769 C C . TYR A 1 96 ? -3.714 -4.158 18.949 1.00 89.81 96 TYR A C 1
ATOM 771 O O . TYR A 1 96 ? -2.783 -4.168 18.150 1.00 89.81 96 TYR A O 1
ATOM 779 N N . PHE A 1 97 ? -4.986 -4.222 18.540 1.00 87.19 97 PHE A N 1
ATOM 780 C CA . PHE A 1 97 ? -5.367 -4.373 17.131 1.00 87.19 97 PHE A CA 1
ATOM 781 C C . PHE A 1 97 ? -5.018 -3.148 16.274 1.00 87.19 97 PHE A C 1
ATOM 783 O O . PHE A 1 97 ? -4.710 -3.303 15.090 1.00 87.19 97 PHE A O 1
ATOM 790 N N . SER A 1 98 ? -5.004 -1.943 16.852 1.00 86.44 98 SER A N 1
ATOM 791 C CA . SER A 1 98 ? -4.585 -0.728 16.142 1.00 86.44 98 SER A CA 1
ATOM 792 C C . SER A 1 98 ? -3.100 -0.738 15.752 1.00 86.44 98 SER A C 1
ATOM 794 O O . SER A 1 98 ? -2.711 0.008 14.851 1.00 86.44 98 SER A O 1
ATOM 796 N N . SER A 1 99 ? -2.280 -1.575 16.394 1.00 88.06 99 SER A N 1
ATOM 797 C CA . SER A 1 99 ? -0.845 -1.701 16.116 1.00 88.06 99 SER A CA 1
ATOM 798 C C . SER A 1 99 ? -0.514 -2.667 14.978 1.00 88.06 99 SER A C 1
ATOM 800 O O . SER A 1 99 ? 0.661 -2.840 14.669 1.00 88.06 99 SER A O 1
ATOM 802 N N . PHE A 1 100 ? -1.504 -3.291 14.332 1.00 91.00 100 PHE A N 1
ATOM 803 C CA . PHE A 1 100 ? -1.280 -4.233 13.230 1.00 91.00 100 PHE A CA 1
ATOM 804 C C . PHE A 1 100 ? -1.745 -3.691 11.880 1.00 91.00 100 PHE A C 1
ATOM 806 O O . PHE A 1 100 ? -2.659 -2.868 11.785 1.00 91.00 100 PHE A O 1
ATOM 813 N N . ILE A 1 101 ? -1.127 -4.201 10.815 1.00 91.19 101 ILE A N 1
ATOM 814 C CA . ILE A 1 101 ? -1.541 -3.978 9.430 1.00 91.19 101 ILE A CA 1
ATOM 815 C C . ILE A 1 101 ? -2.735 -4.893 9.144 1.00 91.19 101 ILE A C 1
ATOM 817 O O . ILE A 1 101 ? -2.576 -6.099 8.984 1.00 91.19 101 ILE A O 1
ATOM 821 N N . LEU A 1 102 ? -3.943 -4.342 9.056 1.00 89.94 102 LEU A N 1
ATOM 822 C CA . LEU A 1 102 ? -5.143 -5.134 8.755 1.00 89.94 102 LEU A CA 1
ATOM 823 C C . LEU A 1 102 ? -5.284 -5.410 7.261 1.00 89.94 102 LEU A C 1
ATOM 825 O O . LEU A 1 102 ? -5.715 -6.486 6.854 1.00 89.94 102 LEU A O 1
ATOM 829 N N . ARG A 1 103 ? -4.955 -4.418 6.432 1.00 90.62 103 ARG A N 1
ATOM 830 C CA . ARG A 1 103 ? -5.131 -4.510 4.985 1.00 90.62 103 ARG A CA 1
ATOM 831 C C . ARG A 1 103 ? -4.081 -3.687 4.256 1.00 90.62 103 ARG A C 1
ATOM 833 O O . ARG A 1 103 ? -3.697 -2.604 4.700 1.00 90.62 103 ARG A O 1
ATOM 840 N N . ILE A 1 104 ? -3.675 -4.200 3.101 1.00 93.12 104 ILE A N 1
ATOM 841 C CA . ILE A 1 104 ? -2.814 -3.513 2.144 1.00 93.12 104 ILE A CA 1
ATOM 842 C C . ILE A 1 104 ? -3.637 -3.276 0.878 1.00 93.12 104 ILE A C 1
ATOM 844 O O . ILE A 1 104 ? -4.276 -4.189 0.358 1.00 93.12 104 ILE A O 1
ATOM 848 N N . SER A 1 105 ? -3.675 -2.029 0.416 1.00 92.94 105 SER A N 1
ATOM 849 C CA . SER A 1 105 ? -4.305 -1.634 -0.842 1.00 92.94 105 SER A CA 1
ATOM 850 C C . SER A 1 105 ? -3.219 -1.195 -1.807 1.00 92.94 105 SER A C 1
ATOM 852 O O . SER A 1 105 ? -2.572 -0.177 -1.579 1.00 92.94 105 SER A O 1
ATOM 854 N N . ILE A 1 106 ? -3.062 -1.926 -2.901 1.00 93.94 106 ILE A N 1
ATOM 855 C CA . ILE A 1 106 ? -2.121 -1.595 -3.969 1.00 93.94 106 ILE A CA 1
ATOM 856 C C . ILE A 1 106 ? -2.901 -0.892 -5.084 1.00 93.94 106 ILE A C 1
ATOM 858 O O . ILE A 1 106 ? -4.010 -1.305 -5.422 1.00 93.94 106 ILE A O 1
ATOM 862 N N . LYS A 1 107 ? -2.376 0.230 -5.581 1.00 93.31 107 LYS A N 1
ATOM 863 C CA . LYS A 1 107 ? -2.949 1.000 -6.690 1.00 93.31 107 LYS A CA 1
ATOM 864 C C . LYS A 1 107 ? -1.835 1.380 -7.658 1.00 93.31 107 LYS A C 1
ATOM 866 O O . LYS A 1 107 ? -0.928 2.114 -7.272 1.00 93.31 107 LYS A O 1
ATOM 871 N N . GLY A 1 108 ? -1.936 0.943 -8.905 1.00 90.94 108 GLY A N 1
ATOM 872 C CA . GLY A 1 108 ? -1.003 1.345 -9.951 1.00 90.94 108 GLY A CA 1
ATOM 873 C C . GLY A 1 108 ? -1.598 1.246 -11.345 1.00 90.94 108 GLY A C 1
ATOM 874 O O . GLY A 1 108 ? -2.748 0.847 -11.523 1.00 90.94 108 GLY A O 1
ATOM 875 N N . ASP A 1 109 ? -0.805 1.665 -12.321 1.00 89.06 109 ASP A N 1
ATOM 876 C CA . ASP A 1 109 ? -1.136 1.712 -13.748 1.00 89.06 109 ASP A CA 1
ATOM 877 C C . ASP A 1 109 ? -0.792 0.412 -14.498 1.00 89.06 109 ASP A C 1
ATOM 879 O O . ASP A 1 109 ? -1.319 0.167 -15.582 1.00 89.06 109 ASP A O 1
ATOM 883 N N . ALA A 1 110 ? 0.065 -0.437 -13.923 1.00 89.81 110 ALA A N 1
ATOM 884 C CA . ALA A 1 110 ? 0.513 -1.692 -14.521 1.00 89.81 110 ALA A CA 1
ATOM 885 C C . ALA A 1 110 ? 0.255 -2.896 -13.594 1.00 89.81 110 ALA A C 1
ATOM 887 O O . ALA A 1 110 ? 1.125 -3.231 -12.780 1.00 89.81 110 ALA A O 1
ATOM 888 N N . PRO A 1 111 ? -0.886 -3.599 -13.740 1.00 89.00 111 PRO A N 1
ATOM 889 C CA . PRO A 1 111 ? -1.236 -4.760 -12.911 1.00 89.00 111 PRO A CA 1
ATOM 890 C C . PRO A 1 111 ? -0.211 -5.904 -12.971 1.00 89.00 111 PRO A C 1
ATOM 892 O O . PRO A 1 111 ? -0.055 -6.665 -12.023 1.00 89.00 111 PRO A O 1
ATOM 895 N N . SER A 1 112 ? 0.551 -6.006 -14.066 1.00 90.38 112 SER A N 1
ATOM 896 C CA . SER A 1 112 ? 1.596 -7.024 -14.237 1.00 90.38 112 SER A CA 1
ATOM 897 C C . SER A 1 112 ? 2.728 -6.933 -13.205 1.00 90.38 112 SER A C 1
ATOM 899 O O . SER A 1 112 ? 3.424 -7.920 -12.986 1.00 90.38 112 SER A O 1
ATOM 901 N N . LEU A 1 113 ? 2.940 -5.761 -12.594 1.00 90.94 113 LEU A N 1
ATOM 902 C CA . LEU A 1 113 ? 3.982 -5.539 -11.585 1.00 90.94 113 LEU A CA 1
ATOM 903 C C . LEU A 1 113 ? 3.504 -5.828 -10.154 1.00 90.94 113 LEU A C 1
ATOM 905 O O . LEU A 1 113 ? 4.335 -5.925 -9.254 1.00 90.94 113 LEU A O 1
ATOM 909 N N . GLU A 1 114 ? 2.197 -5.998 -9.925 1.00 91.44 114 GLU A N 1
ATOM 910 C CA . GLU A 1 114 ? 1.653 -6.208 -8.576 1.00 91.44 114 GLU A CA 1
ATOM 911 C C . GLU A 1 114 ? 2.252 -7.427 -7.860 1.00 91.44 114 GLU A C 1
ATOM 913 O O . GLU A 1 114 ? 2.668 -7.266 -6.712 1.00 91.44 114 GLU A O 1
ATOM 918 N N . PRO A 1 115 ? 2.390 -8.616 -8.488 1.00 93.00 115 PRO A N 1
ATOM 919 C CA . PRO A 1 115 ? 2.959 -9.778 -7.805 1.00 93.00 115 PRO A CA 1
ATOM 920 C C . PRO A 1 115 ? 4.410 -9.554 -7.372 1.00 93.00 115 PRO A C 1
ATOM 922 O O . PRO A 1 115 ? 4.821 -9.999 -6.300 1.00 93.00 115 PRO A O 1
ATOM 925 N N . LEU A 1 116 ? 5.186 -8.834 -8.189 1.00 92.56 116 LEU A N 1
ATOM 926 C CA . LEU A 1 116 ? 6.562 -8.480 -7.862 1.00 92.56 116 LEU A CA 1
ATOM 927 C C . LEU A 1 116 ? 6.605 -7.510 -6.679 1.00 92.56 116 LEU A C 1
ATOM 929 O O . LEU A 1 116 ? 7.358 -7.737 -5.737 1.00 92.56 116 LEU A O 1
ATOM 933 N N . ILE A 1 117 ? 5.763 -6.474 -6.700 1.00 93.25 117 ILE A N 1
ATOM 934 C CA . ILE A 1 117 ? 5.666 -5.487 -5.620 1.00 93.25 117 ILE A CA 1
ATOM 935 C C . ILE A 1 117 ? 5.256 -6.161 -4.308 1.00 93.25 117 ILE A C 1
ATOM 937 O O . ILE A 1 117 ? 5.888 -5.914 -3.285 1.00 93.25 117 ILE A O 1
ATOM 941 N N . VAL A 1 118 ? 4.252 -7.046 -4.328 1.00 93.00 118 VAL A N 1
ATOM 942 C CA . VAL A 1 118 ? 3.832 -7.829 -3.151 1.00 93.00 118 VAL A CA 1
ATOM 943 C C . VAL A 1 118 ? 5.006 -8.630 -2.594 1.00 93.00 118 VAL A C 1
ATOM 945 O O . VAL A 1 118 ? 5.305 -8.530 -1.405 1.00 93.00 118 VAL A O 1
ATOM 948 N N . LYS A 1 119 ? 5.728 -9.354 -3.453 1.00 94.12 119 LYS A N 1
ATOM 949 C CA . LYS A 1 119 ? 6.886 -10.150 -3.036 1.00 94.12 119 LYS A CA 1
ATOM 950 C C . LYS A 1 119 ? 8.000 -9.288 -2.440 1.00 94.12 119 LYS A C 1
ATOM 952 O O . LYS A 1 119 ? 8.632 -9.694 -1.468 1.00 94.12 119 LYS A O 1
ATOM 957 N N . THR A 1 120 ? 8.252 -8.105 -2.997 1.00 93.06 120 THR A N 1
ATOM 958 C CA . THR A 1 120 ? 9.243 -7.171 -2.449 1.00 93.06 120 THR A CA 1
ATOM 959 C C . THR A 1 120 ? 8.801 -6.637 -1.087 1.00 93.06 120 THR A C 1
ATOM 961 O O . THR A 1 120 ? 9.590 -6.658 -0.149 1.00 93.06 120 THR A O 1
ATOM 964 N N . LEU A 1 121 ? 7.535 -6.248 -0.927 1.00 92.69 121 LEU A N 1
ATOM 965 C CA . LEU A 1 121 ? 6.981 -5.782 0.353 1.00 92.69 121 LEU A CA 1
ATOM 966 C C . LEU A 1 121 ? 7.077 -6.837 1.461 1.00 92.69 121 LEU A C 1
ATOM 968 O O . LEU A 1 121 ? 7.376 -6.500 2.610 1.00 92.69 121 LEU A O 1
ATOM 972 N N . GLU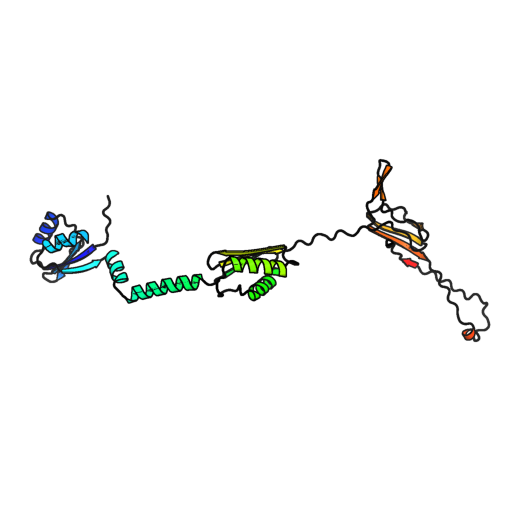 A 1 122 ? 6.874 -8.110 1.118 1.00 92.31 122 GLU A N 1
ATOM 973 C CA . GLU A 1 122 ? 7.017 -9.226 2.056 1.00 92.31 122 GLU A CA 1
ATOM 974 C C . GLU A 1 122 ? 8.440 -9.342 2.619 1.00 92.31 122 GLU A C 1
ATOM 976 O O . GLU A 1 122 ? 8.585 -9.622 3.811 1.00 92.31 122 GLU A O 1
ATOM 981 N N . LYS A 1 123 ? 9.483 -9.047 1.823 1.00 92.88 123 LYS A N 1
ATOM 982 C CA . LYS A 1 123 ? 10.882 -9.018 2.303 1.00 92.88 123 LYS A CA 1
ATOM 983 C C . LYS A 1 123 ? 11.085 -7.990 3.418 1.00 92.88 123 LYS A C 1
ATOM 985 O O . LYS A 1 123 ? 11.838 -8.234 4.355 1.00 92.88 123 LYS A O 1
ATOM 990 N N . TYR A 1 124 ? 10.380 -6.863 3.337 1.00 89.88 124 TYR A N 1
ATOM 991 C CA . TYR A 1 124 ? 10.432 -5.779 4.320 1.00 89.88 124 TYR A CA 1
ATOM 992 C C . TYR A 1 124 ? 9.395 -5.933 5.443 1.00 89.88 124 TYR A C 1
ATOM 994 O O . TYR A 1 124 ? 9.122 -4.981 6.172 1.00 89.88 124 TYR A O 1
ATOM 1002 N N . ASN A 1 125 ? 8.809 -7.126 5.610 1.00 89.44 125 ASN A N 1
ATOM 1003 C CA . ASN A 1 125 ? 7.779 -7.416 6.611 1.00 89.44 125 ASN A CA 1
ATOM 1004 C C . ASN A 1 125 ? 6.491 -6.580 6.470 1.00 89.44 125 ASN A C 1
ATOM 1006 O O . ASN A 1 125 ? 5.701 -6.509 7.417 1.00 89.44 125 ASN A O 1
ATOM 1010 N N . ILE A 1 126 ? 6.222 -6.005 5.294 1.00 90.62 126 ILE A N 1
ATOM 1011 C CA . ILE A 1 126 ? 4.970 -5.299 5.003 1.00 90.62 126 ILE A CA 1
ATOM 1012 C C . ILE A 1 126 ? 3.969 -6.309 4.435 1.00 90.62 126 ILE A C 1
ATOM 1014 O O . ILE A 1 126 ? 3.801 -6.450 3.227 1.00 90.62 126 ILE A O 1
ATOM 1018 N N . LYS A 1 127 ? 3.298 -7.029 5.336 1.00 91.12 127 LYS A N 1
ATOM 1019 C CA . LYS A 1 127 ? 2.241 -8.000 5.017 1.00 91.12 127 LYS A CA 1
ATOM 1020 C C . LYS A 1 127 ? 1.047 -7.845 5.967 1.00 91.12 127 LYS A C 1
ATOM 1022 O O . LYS A 1 127 ? 1.200 -7.247 7.036 1.00 91.12 127 LYS A O 1
ATOM 1027 N N . PRO A 1 128 ? -0.143 -8.357 5.613 1.00 87.88 128 PRO A N 1
ATOM 1028 C CA . PRO A 1 128 ? -1.270 -8.379 6.537 1.00 87.88 128 PRO A CA 1
ATOM 1029 C C . PRO A 1 128 ? -0.896 -9.096 7.843 1.00 87.88 128 PRO A C 1
ATOM 1031 O O . PRO A 1 128 ? -0.135 -10.062 7.829 1.00 87.88 128 PRO A O 1
ATOM 1034 N N . TYR A 1 129 ? -1.440 -8.614 8.959 1.00 87.31 129 TYR A N 1
ATOM 1035 C CA . TYR A 1 129 ? -1.241 -9.114 10.325 1.00 87.31 129 TYR A CA 1
ATOM 1036 C C . TYR A 1 129 ? 0.160 -8.916 10.922 1.00 87.31 129 TYR A C 1
ATOM 1038 O O . TYR A 1 129 ? 0.408 -9.357 12.041 1.00 87.31 129 TYR A O 1
ATOM 1046 N N . ASN A 1 130 ? 1.058 -8.207 10.234 1.00 89.38 130 ASN A N 1
ATOM 1047 C CA . ASN A 1 130 ? 2.330 -7.781 10.815 1.00 89.38 130 ASN A CA 1
ATOM 1048 C C . ASN A 1 130 ? 2.198 -6.477 11.613 1.00 89.38 130 ASN A C 1
ATOM 1050 O O . ASN A 1 130 ? 1.244 -5.712 11.440 1.00 89.38 130 ASN A O 1
ATOM 1054 N N . TYR A 1 131 ? 3.179 -6.231 12.488 1.00 87.50 131 TYR A N 1
ATOM 1055 C CA . TYR A 1 131 ? 3.252 -5.007 13.282 1.00 87.50 131 TYR A CA 1
ATOM 1056 C C . TYR A 1 131 ? 3.383 -3.779 12.378 1.00 87.50 131 TYR A C 1
ATOM 1058 O O . TYR A 1 131 ? 4.111 -3.774 11.383 1.00 87.50 131 TYR A O 1
ATOM 1066 N N . LEU A 1 132 ? 2.660 -2.728 12.735 1.00 88.06 132 LEU A N 1
ATOM 1067 C CA . LEU A 1 132 ? 2.605 -1.485 11.995 1.00 88.06 132 LEU A CA 1
ATOM 1068 C C . LEU A 1 132 ? 3.871 -0.676 12.268 1.00 88.06 132 LEU A C 1
ATOM 1070 O O . LEU A 1 132 ? 4.116 -0.229 13.385 1.00 88.06 132 LEU A O 1
ATOM 1074 N N . LEU A 1 133 ? 4.666 -0.473 11.225 1.00 87.75 133 LEU A N 1
ATOM 1075 C CA . LEU A 1 133 ? 5.911 0.280 11.307 1.00 87.75 133 LEU A CA 1
ATOM 1076 C C . LEU A 1 133 ? 5.654 1.778 11.541 1.00 87.75 133 LEU A C 1
ATOM 1078 O O . LEU A 1 133 ? 4.588 2.324 11.209 1.00 87.75 133 LEU A O 1
ATOM 1082 N N . ASP A 1 134 ? 6.657 2.437 12.115 1.00 88.50 134 ASP A N 1
ATOM 1083 C CA . ASP A 1 134 ? 6.694 3.888 12.267 1.00 88.50 134 ASP A CA 1
ATOM 1084 C C . ASP A 1 134 ? 6.862 4.580 10.915 1.00 88.50 134 ASP A C 1
ATOM 1086 O O . ASP A 1 134 ? 7.335 3.989 9.944 1.00 88.50 134 ASP A O 1
ATOM 1090 N N . ASN A 1 135 ? 6.465 5.851 10.846 1.00 88.62 135 ASN A N 1
ATOM 1091 C CA . ASN A 1 135 ? 6.502 6.604 9.591 1.00 88.62 135 ASN A CA 1
ATOM 1092 C C . ASN A 1 135 ? 7.931 6.769 9.048 1.00 88.62 135 ASN A C 1
ATOM 1094 O O . ASN A 1 135 ? 8.112 6.735 7.837 1.00 88.62 135 ASN A O 1
ATOM 1098 N N . GLU A 1 136 ? 8.930 6.902 9.925 1.00 90.62 136 GLU A N 1
ATOM 1099 C CA . GLU A 1 136 ? 10.344 7.011 9.539 1.00 90.62 136 GLU A CA 1
ATOM 1100 C C . GLU A 1 136 ? 10.836 5.723 8.870 1.00 90.62 136 GLU A C 1
ATOM 1102 O O . GLU A 1 136 ? 11.300 5.753 7.735 1.00 90.62 136 GLU A O 1
ATOM 1107 N N . LYS A 1 137 ? 10.601 4.568 9.506 1.00 91.25 137 LYS A N 1
ATOM 1108 C CA . LYS A 1 137 ? 10.933 3.253 8.933 1.00 91.25 137 LYS A CA 1
ATOM 1109 C C . LYS A 1 137 ? 10.197 2.985 7.623 1.00 91.25 137 LYS A C 1
ATOM 1111 O O . LYS A 1 137 ? 10.754 2.381 6.714 1.00 91.25 137 LYS A O 1
ATOM 1116 N N . LEU A 1 138 ? 8.937 3.414 7.511 1.00 91.88 138 LEU A N 1
ATOM 1117 C CA . LEU A 1 138 ? 8.180 3.288 6.264 1.00 91.88 138 LEU A CA 1
ATOM 1118 C C . LEU A 1 138 ? 8.788 4.127 5.138 1.00 91.88 138 LEU A C 1
ATOM 1120 O O . LEU A 1 138 ? 8.791 3.666 4.001 1.00 91.88 138 LEU A O 1
ATOM 1124 N N . LEU A 1 139 ? 9.309 5.317 5.446 1.00 92.88 139 LEU A N 1
ATOM 1125 C CA . LEU A 1 139 ? 9.985 6.169 4.472 1.00 92.88 139 LEU A CA 1
ATOM 1126 C C . LEU A 1 139 ? 11.318 5.556 4.024 1.00 92.88 139 LEU A C 1
ATOM 1128 O O . LEU A 1 139 ? 11.601 5.528 2.830 1.00 92.88 139 LEU A O 1
ATOM 1132 N N . GLU A 1 140 ? 12.100 5.009 4.957 1.00 93.69 140 GLU A N 1
ATOM 1133 C CA . GLU A 1 140 ? 13.325 4.264 4.635 1.00 93.69 140 GLU A CA 1
ATOM 1134 C C . GLU A 1 140 ? 13.018 3.094 3.689 1.00 93.69 140 GLU A C 1
ATOM 1136 O O . GLU A 1 140 ? 13.587 3.003 2.600 1.00 93.69 140 GLU A O 1
ATOM 1141 N N . ILE A 1 141 ? 12.042 2.251 4.040 1.00 93.31 141 ILE A N 1
ATOM 1142 C CA . ILE A 1 141 ? 11.622 1.121 3.201 1.00 93.31 141 ILE A CA 1
ATOM 1143 C C . ILE A 1 141 ? 11.094 1.595 1.840 1.00 93.31 141 ILE A C 1
ATOM 1145 O O . ILE A 1 141 ? 11.419 0.990 0.822 1.00 93.31 141 ILE A O 1
ATOM 1149 N N . GLU A 1 142 ? 10.309 2.676 1.789 1.00 93.50 142 GLU A N 1
ATOM 1150 C CA . GLU A 1 142 ? 9.836 3.268 0.532 1.00 93.50 142 GLU A CA 1
ATOM 1151 C C . GLU A 1 142 ? 11.012 3.618 -0.385 1.00 93.50 142 GLU A C 1
ATOM 1153 O O . GLU A 1 142 ? 11.008 3.243 -1.560 1.00 93.50 142 GLU A O 1
ATOM 1158 N N . THR A 1 143 ? 12.037 4.280 0.156 1.00 93.56 143 THR A N 1
ATOM 1159 C CA . THR A 1 143 ? 13.230 4.654 -0.613 1.00 93.56 143 THR A CA 1
ATOM 1160 C C . THR A 1 143 ? 14.055 3.453 -1.069 1.00 93.56 143 THR A C 1
ATOM 1162 O O . THR A 1 143 ? 14.538 3.454 -2.201 1.00 93.56 143 THR A O 1
ATOM 1165 N N . GLU A 1 144 ? 14.190 2.413 -0.247 1.00 94.25 144 GLU A N 1
ATOM 1166 C CA . GLU A 1 144 ? 14.903 1.186 -0.619 1.00 94.25 144 GLU A CA 1
ATOM 1167 C C . GLU A 1 144 ? 14.156 0.391 -1.699 1.00 94.25 144 GLU A C 1
ATOM 1169 O O . GLU A 1 144 ? 14.752 0.007 -2.707 1.00 94.25 144 GLU A O 1
ATOM 1174 N N . ILE A 1 145 ? 12.833 0.236 -1.575 1.00 93.50 145 ILE A N 1
ATOM 1175 C CA . ILE A 1 145 ? 12.013 -0.432 -2.599 1.00 93.50 145 ILE A CA 1
ATOM 1176 C C . ILE A 1 145 ? 12.038 0.354 -3.915 1.00 93.50 145 ILE A C 1
ATOM 1178 O O . ILE A 1 145 ? 12.148 -0.240 -4.991 1.00 93.50 145 ILE A O 1
ATOM 1182 N N . ALA A 1 146 ? 11.971 1.687 -3.849 1.00 92.06 146 ALA A N 1
ATOM 1183 C CA . ALA A 1 146 ? 12.068 2.537 -5.033 1.00 92.06 146 ALA A CA 1
ATOM 1184 C C . ALA A 1 146 ? 13.418 2.372 -5.757 1.00 92.06 146 ALA A C 1
ATOM 1186 O O . ALA A 1 146 ? 13.465 2.445 -6.986 1.00 92.06 146 ALA A O 1
ATOM 1187 N N . LYS A 1 147 ? 14.510 2.109 -5.022 1.00 92.19 147 LYS A N 1
ATOM 1188 C CA . LYS A 1 147 ? 15.820 1.788 -5.610 1.00 92.19 147 LYS A CA 1
ATOM 1189 C C . LYS A 1 147 ? 15.843 0.387 -6.227 1.00 92.19 147 LYS A C 1
ATOM 1191 O O . LYS A 1 147 ? 16.288 0.265 -7.367 1.00 92.19 147 LYS A O 1
ATOM 1196 N N . GLU A 1 148 ? 15.350 -0.638 -5.525 1.00 92.62 148 GLU A N 1
ATOM 1197 C CA . GLU A 1 148 ? 15.323 -2.032 -6.016 1.00 92.62 148 GLU A CA 1
ATOM 1198 C C . GLU A 1 148 ? 14.501 -2.159 -7.311 1.00 92.62 148 GLU A C 1
ATOM 1200 O O . GLU A 1 148 ? 14.890 -2.871 -8.235 1.00 92.62 148 GLU A O 1
ATOM 1205 N N . LEU A 1 149 ? 13.389 -1.424 -7.416 1.00 90.69 149 LEU A N 1
ATOM 1206 C CA . LEU A 1 149 ? 12.468 -1.486 -8.557 1.00 90.69 149 LEU A CA 1
ATOM 1207 C C . LEU A 1 149 ? 12.668 -0.369 -9.594 1.00 90.69 149 LEU A C 1
ATOM 1209 O O . LEU A 1 149 ? 11.830 -0.209 -10.485 1.00 90.69 149 LEU A O 1
ATOM 1213 N N . ARG A 1 150 ? 13.777 0.381 -9.534 1.00 87.88 150 ARG A N 1
ATOM 1214 C CA . ARG A 1 150 ? 14.029 1.575 -10.369 1.00 87.88 150 ARG A CA 1
ATOM 1215 C C . ARG A 1 150 ? 13.959 1.322 -11.880 1.00 87.88 150 ARG A C 1
ATOM 1217 O O . ARG A 1 150 ? 13.706 2.238 -12.663 1.00 87.88 150 ARG A O 1
ATOM 1224 N N . GLU A 1 151 ? 14.220 0.101 -12.334 1.00 87.12 151 GLU A N 1
ATOM 1225 C CA . GLU A 1 151 ? 14.128 -0.252 -13.757 1.00 87.12 151 GLU A CA 1
ATOM 1226 C C . GLU A 1 151 ? 12.683 -0.341 -14.260 1.00 87.12 151 GLU A C 1
ATOM 1228 O O . GLU A 1 151 ? 12.419 -0.088 -15.433 1.00 87.12 151 GLU A O 1
ATOM 1233 N N . GLN A 1 152 ? 11.741 -0.656 -13.374 1.00 88.62 152 GLN A N 1
ATOM 1234 C CA . GLN A 1 152 ? 10.368 -1.020 -13.730 1.00 88.62 152 GLN A CA 1
ATOM 1235 C C . GLN A 1 152 ? 9.348 0.008 -13.237 1.00 88.62 152 GLN A C 1
ATOM 1237 O O . GLN A 1 152 ? 8.303 0.193 -13.863 1.00 88.62 152 GLN A O 1
ATOM 1242 N N . VAL A 1 153 ? 9.655 0.686 -12.132 1.00 90.12 153 VAL A N 1
ATOM 1243 C CA . VAL A 1 153 ? 8.787 1.634 -11.435 1.00 90.12 153 VAL A CA 1
ATOM 1244 C C . VAL A 1 153 ? 9.485 2.992 -11.388 1.00 90.12 153 VAL A C 1
ATOM 1246 O O . VAL A 1 153 ? 10.634 3.097 -10.969 1.00 90.12 153 VAL A O 1
ATOM 1249 N N . GLU A 1 154 ? 8.798 4.035 -11.844 1.00 90.12 154 GLU A N 1
ATOM 1250 C CA . GLU A 1 154 ? 9.309 5.416 -11.838 1.00 90.12 154 GLU A CA 1
ATOM 1251 C C . GLU A 1 154 ? 8.951 6.151 -10.550 1.00 90.12 154 GLU A C 1
ATOM 1253 O O . GLU A 1 154 ? 9.715 6.980 -10.063 1.00 90.12 154 GLU A O 1
ATOM 1258 N N . PHE A 1 155 ? 7.805 5.814 -9.970 1.00 90.75 155 PHE A N 1
ATOM 1259 C CA . PHE A 1 155 ? 7.337 6.403 -8.730 1.00 90.75 155 PHE A CA 1
ATOM 1260 C C . PHE A 1 155 ? 6.743 5.319 -7.848 1.00 90.75 155 PHE A C 1
ATOM 1262 O O . PHE A 1 155 ? 5.931 4.518 -8.312 1.00 90.75 155 PHE A O 1
ATOM 1269 N N . PHE A 1 156 ? 7.123 5.325 -6.577 1.00 94.38 156 PHE A N 1
ATOM 1270 C CA . PHE A 1 156 ? 6.653 4.390 -5.570 1.00 94.38 156 PHE A CA 1
ATOM 1271 C C . PHE A 1 156 ? 6.408 5.151 -4.271 1.00 94.38 156 PHE A C 1
ATOM 1273 O O . PHE A 1 156 ? 7.248 5.947 -3.867 1.00 94.38 156 PHE A O 1
ATOM 1280 N N . GLN A 1 157 ? 5.256 4.934 -3.640 1.00 94.44 157 GLN A N 1
ATOM 1281 C CA . GLN A 1 157 ? 4.890 5.606 -2.398 1.00 94.44 157 GLN A CA 1
ATOM 1282 C C . GLN A 1 157 ? 4.107 4.684 -1.469 1.00 94.44 157 GLN A C 1
ATOM 1284 O O . GLN A 1 157 ? 3.152 4.023 -1.898 1.00 94.44 157 GLN A O 1
ATOM 1289 N N . ILE A 1 158 ? 4.436 4.736 -0.178 1.00 94.94 158 ILE A N 1
ATOM 1290 C CA . ILE A 1 158 ? 3.732 4.033 0.891 1.00 94.94 158 ILE A CA 1
ATOM 1291 C C . ILE A 1 158 ? 3.019 5.057 1.784 1.00 94.94 158 ILE A C 1
ATOM 1293 O O . ILE A 1 158 ? 3.597 6.012 2.296 1.00 94.94 158 ILE A O 1
ATOM 1297 N N . ARG A 1 159 ? 1.715 4.872 2.002 1.00 92.81 159 ARG A N 1
ATOM 1298 C CA . ARG A 1 159 ? 0.908 5.708 2.903 1.00 92.81 159 ARG A CA 1
ATOM 1299 C C . ARG A 1 159 ? 0.224 4.862 3.961 1.00 92.81 159 ARG A C 1
ATOM 1301 O O . ARG A 1 159 ? -0.506 3.927 3.644 1.00 92.81 159 ARG A O 1
ATOM 1308 N N . LYS A 1 160 ? 0.391 5.254 5.220 1.00 91.50 160 LYS A N 1
ATOM 1309 C CA . LYS A 1 160 ? -0.273 4.661 6.383 1.00 91.50 160 LYS A CA 1
ATOM 1310 C C . LYS A 1 160 ? -1.495 5.494 6.780 1.00 91.50 160 LYS A C 1
ATOM 1312 O O . LYS A 1 160 ? -1.391 6.707 6.949 1.00 91.50 160 LYS A O 1
ATOM 1317 N N . ARG A 1 161 ? -2.654 4.850 6.946 1.00 89.50 161 ARG A N 1
ATOM 1318 C CA . ARG A 1 161 ? -3.887 5.456 7.480 1.00 89.50 161 ARG A CA 1
ATOM 1319 C C . ARG A 1 161 ? -4.500 4.516 8.520 1.00 89.50 161 ARG A C 1
ATOM 1321 O O . ARG A 1 161 ? -5.251 3.607 8.172 1.00 89.50 161 ARG A O 1
ATOM 1328 N N . GLY A 1 162 ? -4.166 4.725 9.794 1.00 86.69 162 GLY A N 1
ATOM 1329 C CA . GLY A 1 162 ? -4.472 3.756 10.853 1.00 86.69 162 GLY A CA 1
ATOM 1330 C C . GLY A 1 162 ? -3.817 2.408 10.538 1.00 86.69 162 GLY A C 1
ATOM 1331 O O . GLY A 1 162 ? -2.657 2.375 10.141 1.00 86.69 162 GLY A O 1
ATOM 1332 N N . SER A 1 163 ? -4.587 1.324 10.621 1.00 88.75 163 SER A N 1
ATOM 1333 C CA . SER A 1 163 ? -4.162 -0.045 10.285 1.00 88.75 163 SER A CA 1
ATOM 1334 C C . SER A 1 163 ? -4.198 -0.386 8.784 1.00 88.75 163 SER A C 1
ATOM 1336 O O . SER A 1 163 ? -4.016 -1.546 8.411 1.00 88.75 163 SER A O 1
ATOM 1338 N N . LEU A 1 164 ? -4.480 0.589 7.911 1.00 90.88 164 LEU A N 1
ATOM 1339 C CA . LEU A 1 164 ? -4.512 0.411 6.456 1.00 90.88 164 LEU A CA 1
ATOM 1340 C C . LEU A 1 164 ? -3.245 0.994 5.824 1.00 90.88 164 LEU A C 1
ATOM 1342 O O . LEU A 1 164 ? -2.953 2.181 5.992 1.00 90.88 164 LEU A O 1
ATOM 1346 N N . ILE A 1 165 ? -2.550 0.186 5.025 1.00 93.56 165 ILE A N 1
ATOM 1347 C CA . ILE A 1 165 ? -1.445 0.649 4.181 1.00 93.56 165 ILE A CA 1
ATOM 1348 C C . ILE A 1 165 ? -1.940 0.775 2.741 1.00 93.56 165 ILE A C 1
ATOM 1350 O O . ILE A 1 165 ? -2.549 -0.141 2.191 1.00 93.56 165 ILE A O 1
ATOM 1354 N N . THR A 1 166 ? -1.700 1.929 2.126 1.00 94.19 166 THR A N 1
ATOM 1355 C CA . THR A 1 166 ? -1.985 2.194 0.715 1.00 94.19 166 THR A CA 1
ATOM 1356 C C . THR A 1 166 ? -0.680 2.402 -0.027 1.00 94.19 166 THR A C 1
ATOM 1358 O O . THR A 1 166 ? 0.119 3.250 0.357 1.00 94.19 166 THR A O 1
ATOM 1361 N N . ILE A 1 167 ? -0.498 1.662 -1.109 1.00 94.88 167 ILE A N 1
ATOM 1362 C CA . ILE A 1 167 ? 0.696 1.700 -1.943 1.00 94.88 167 ILE A CA 1
ATOM 1363 C C . ILE A 1 167 ? 0.292 2.255 -3.295 1.00 94.88 167 ILE A C 1
ATOM 1365 O O . ILE A 1 167 ? -0.703 1.815 -3.879 1.00 94.88 167 ILE A O 1
ATOM 1369 N N . ARG A 1 168 ? 1.038 3.252 -3.764 1.00 94.69 168 ARG A N 1
ATOM 1370 C CA . ARG A 1 168 ? 0.857 3.850 -5.084 1.00 94.69 168 ARG A CA 1
ATOM 1371 C C . ARG A 1 168 ? 2.123 3.668 -5.891 1.00 94.69 168 ARG A C 1
ATOM 1373 O O . ARG A 1 168 ? 3.197 3.993 -5.393 1.00 94.69 168 ARG A O 1
ATOM 1380 N N . TYR A 1 169 ? 1.985 3.194 -7.120 1.00 94.62 169 TYR A N 1
ATOM 1381 C CA . TYR A 1 169 ? 3.117 3.081 -8.026 1.00 94.62 169 TYR A CA 1
ATOM 1382 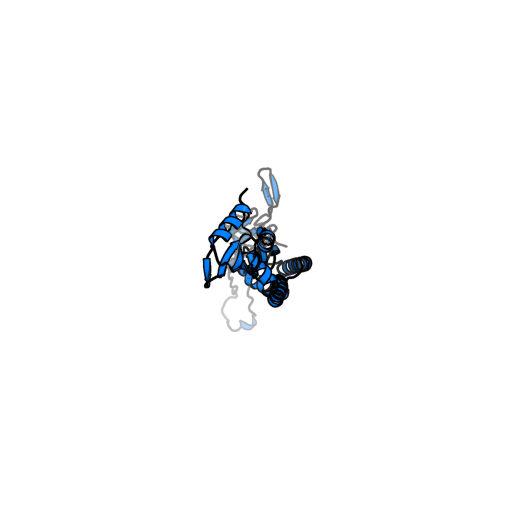C C . TYR A 1 169 ? 2.747 3.459 -9.459 1.00 94.62 169 TYR A C 1
ATOM 1384 O O . TYR A 1 169 ? 1.591 3.324 -9.863 1.00 94.62 169 TYR A O 1
ATOM 1392 N N . PHE A 1 170 ? 3.745 3.927 -10.206 1.00 91.81 170 PHE A N 1
ATOM 1393 C CA . PHE A 1 170 ? 3.644 4.184 -11.640 1.00 91.81 170 PHE A CA 1
ATOM 1394 C C . PHE A 1 170 ? 4.763 3.454 -12.376 1.00 91.81 170 PHE A C 1
ATOM 1396 O O . PHE A 1 170 ? 5.934 3.534 -11.980 1.00 91.81 170 PHE A O 1
ATOM 1403 N N . LYS A 1 171 ? 4.407 2.739 -13.443 1.00 91.94 171 LYS A N 1
ATOM 1404 C CA . LYS A 1 171 ? 5.367 2.050 -14.300 1.00 91.94 171 LYS A CA 1
ATOM 1405 C C . LYS A 1 171 ? 6.300 3.064 -14.950 1.00 91.94 171 LYS A C 1
ATOM 1407 O O . LYS A 1 171 ? 5.877 4.121 -15.414 1.00 91.94 171 LYS A O 1
ATOM 1412 N N . ARG A 1 172 ? 7.576 2.699 -15.039 1.00 87.50 172 ARG A N 1
ATOM 1413 C CA . ARG A 1 172 ? 8.576 3.509 -15.722 1.00 87.50 172 ARG A CA 1
ATOM 1414 C C . ARG A 1 172 ? 8.262 3.636 -17.203 1.00 87.50 172 ARG A C 1
ATOM 1416 O O . ARG A 1 172 ? 8.108 2.635 -17.910 1.00 87.50 172 ARG A O 1
ATOM 1423 N N . ARG A 1 173 ? 8.216 4.878 -17.685 1.00 82.38 173 ARG A N 1
ATOM 1424 C CA . ARG A 1 173 ? 8.151 5.158 -19.119 1.00 82.38 173 ARG A CA 1
ATOM 1425 C C . ARG A 1 173 ? 9.528 4.915 -19.723 1.00 82.38 173 ARG A C 1
ATOM 1427 O O . ARG A 1 173 ? 10.512 5.537 -19.330 1.00 82.38 173 ARG A O 1
ATOM 1434 N N . VAL A 1 174 ? 9.604 3.984 -20.666 1.00 76.50 174 VAL A N 1
ATOM 1435 C CA . VAL A 1 174 ? 10.811 3.801 -21.470 1.00 76.50 174 VAL A CA 1
ATOM 1436 C C . VAL A 1 174 ? 10.809 4.919 -22.503 1.00 76.50 174 VAL A C 1
ATOM 1438 O O . VAL A 1 174 ? 9.909 4.975 -23.342 1.00 76.50 174 VAL A O 1
ATOM 1441 N N . SER A 1 175 ? 11.772 5.836 -22.415 1.00 73.06 175 SER A N 1
ATOM 1442 C CA . SER A 1 175 ? 11.971 6.821 -23.477 1.00 73.06 175 SER A CA 1
ATOM 1443 C C . SER A 1 175 ? 12.245 6.084 -24.788 1.00 73.06 175 SER A C 1
ATOM 1445 O O . SER A 1 175 ? 12.990 5.098 -24.772 1.00 73.06 175 SER A O 1
ATOM 1447 N N . PRO A 1 176 ? 11.672 6.527 -25.920 1.00 69.19 176 PRO A N 1
ATOM 1448 C CA . PRO A 1 176 ? 12.018 5.951 -27.208 1.00 69.19 176 PRO A CA 1
ATOM 1449 C C . PRO A 1 176 ? 13.530 6.077 -27.398 1.00 69.19 176 PRO A C 1
ATOM 1451 O O . PRO A 1 176 ? 14.103 7.150 -27.203 1.00 69.19 176 PRO A O 1
ATOM 1454 N N . ILE A 1 177 ? 14.180 4.964 -27.734 1.00 70.56 177 ILE A N 1
ATOM 1455 C CA . ILE A 1 177 ? 15.593 4.966 -28.100 1.00 70.56 177 ILE A CA 1
ATOM 1456 C C . ILE A 1 177 ? 15.689 5.814 -29.368 1.00 70.56 177 ILE A C 1
ATOM 1458 O O . ILE A 1 177 ? 15.145 5.437 -30.405 1.00 70.56 177 ILE A O 1
ATOM 1462 N N . ILE A 1 178 ? 16.327 6.980 -29.275 1.00 69.31 178 ILE A N 1
ATOM 1463 C CA . ILE A 1 178 ? 16.610 7.798 -30.453 1.00 69.31 178 ILE A CA 1
ATOM 1464 C C . ILE A 1 178 ? 17.683 7.033 -31.238 1.00 69.31 178 ILE A C 1
ATOM 1466 O O . ILE A 1 178 ? 18.739 6.749 -30.664 1.00 69.31 178 ILE A O 1
ATOM 1470 N N . PRO A 1 179 ? 17.433 6.632 -32.498 1.00 67.88 179 PRO A N 1
ATOM 1471 C CA . PRO A 1 179 ? 18.445 5.942 -33.282 1.00 67.88 179 PRO A CA 1
ATOM 1472 C C . PRO A 1 179 ? 19.673 6.844 -33.417 1.00 67.88 179 PRO A C 1
ATOM 1474 O O . PRO A 1 179 ? 19.543 8.032 -33.716 1.00 67.88 179 PRO A O 1
ATOM 1477 N N . VAL A 1 180 ? 20.860 6.282 -33.180 1.00 70.81 180 VAL A N 1
ATOM 1478 C CA . VAL A 1 180 ? 22.120 6.998 -33.396 1.00 70.81 180 VAL A CA 1
ATOM 1479 C C . VAL A 1 180 ? 22.212 7.327 -34.883 1.00 70.81 180 VAL A C 1
ATOM 1481 O O . VAL A 1 180 ? 22.184 6.428 -35.723 1.00 70.81 180 VAL A O 1
ATOM 1484 N N . LEU A 1 181 ? 22.266 8.618 -35.202 1.00 79.62 181 LEU A N 1
ATOM 1485 C CA . LEU A 1 181 ? 22.433 9.095 -36.568 1.00 79.62 181 LEU A CA 1
ATOM 1486 C C . LEU A 1 181 ? 23.903 8.924 -36.957 1.00 79.62 181 LEU A C 1
ATOM 1488 O O . LEU A 1 181 ? 24.789 9.385 -36.238 1.00 79.62 181 LEU A O 1
ATOM 1492 N N . GLY A 1 182 ? 24.151 8.222 -38.061 1.00 74.12 182 GLY A N 1
ATOM 1493 C CA . GLY A 1 182 ? 25.495 7.957 -38.564 1.00 74.12 182 GLY A CA 1
ATOM 1494 C C . GLY A 1 182 ? 26.064 9.115 -39.381 1.00 74.12 182 GLY A C 1
ATOM 1495 O O . GLY A 1 182 ? 25.364 10.069 -39.722 1.00 74.12 182 GLY A O 1
ATOM 1496 N N . GLU A 1 183 ? 27.340 9.008 -39.738 1.00 84.00 183 GLU A N 1
ATOM 1497 C CA . GLU A 1 183 ? 27.980 9.912 -40.696 1.00 84.00 183 GLU A CA 1
ATOM 1498 C C . GLU A 1 183 ? 27.613 9.555 -42.150 1.00 84.00 183 GLU A C 1
ATOM 1500 O O . GLU A 1 183 ? 26.693 8.787 -42.419 1.00 84.00 183 GLU A O 1
ATOM 1505 N N . ASN A 1 184 ? 28.328 10.117 -43.122 1.00 86.25 184 ASN A N 1
ATOM 1506 C CA . ASN A 1 184 ? 28.147 9.840 -44.544 1.00 86.25 184 ASN A CA 1
ATOM 1507 C C . ASN A 1 184 ? 28.204 8.333 -44.875 1.00 86.25 184 ASN A C 1
ATOM 1509 O O . ASN A 1 184 ? 29.095 7.606 -44.427 1.00 86.25 184 ASN A O 1
ATOM 1513 N N . LEU A 1 185 ? 27.293 7.872 -45.739 1.00 84.12 185 LEU A N 1
ATOM 1514 C CA . LEU A 1 185 ? 27.294 6.500 -46.250 1.00 84.12 185 LEU A CA 1
ATOM 1515 C C . LEU A 1 185 ? 28.077 6.428 -47.560 1.00 84.12 185 LEU A C 1
ATOM 1517 O O . LEU A 1 185 ? 27.707 7.073 -48.542 1.00 84.12 185 LEU A O 1
ATOM 1521 N N . TYR A 1 186 ? 29.114 5.591 -47.586 1.00 85.69 186 TYR A N 1
ATOM 1522 C CA . TYR A 1 186 ? 29.945 5.348 -48.766 1.00 85.69 186 TYR A CA 1
ATOM 1523 C C . TYR A 1 186 ? 29.744 3.932 -49.317 1.00 85.69 186 TYR A C 1
ATOM 1525 O O . TYR A 1 186 ? 29.487 2.982 -48.570 1.00 85.69 186 TYR A O 1
ATOM 1533 N N . ALA A 1 187 ? 29.913 3.764 -50.626 1.00 85.12 187 ALA A N 1
ATOM 1534 C CA . ALA A 1 187 ? 29.914 2.452 -51.263 1.00 85.12 187 ALA A CA 1
ATOM 1535 C C . ALA A 1 187 ? 31.152 1.644 -50.839 1.00 85.12 187 ALA A C 1
ATOM 1537 O O . ALA A 1 187 ? 32.281 2.103 -51.002 1.00 85.12 187 ALA A O 1
ATOM 1538 N N . GLN A 1 188 ? 30.992 0.416 -50.332 1.00 82.44 188 GLN A N 1
ATOM 1539 C CA . GLN A 1 188 ? 32.160 -0.435 -50.024 1.00 82.44 188 GLN A CA 1
ATOM 1540 C C . GLN A 1 188 ? 32.634 -1.264 -51.223 1.00 82.44 188 GLN A C 1
ATOM 1542 O O . GLN A 1 188 ? 33.734 -1.823 -51.183 1.00 82.44 188 GLN A O 1
ATOM 1547 N N . LYS A 1 189 ? 31.817 -1.370 -52.271 1.00 82.12 189 LYS A N 1
ATOM 1548 C CA . LYS A 1 189 ? 32.074 -2.159 -53.477 1.00 82.12 189 LYS A CA 1
ATOM 1549 C C . LYS A 1 189 ? 31.485 -1.448 -54.689 1.00 82.12 189 LYS A C 1
ATOM 1551 O O . LYS A 1 189 ? 30.544 -0.671 -54.548 1.00 82.12 189 LYS A O 1
ATOM 1556 N N . ASP A 1 190 ? 32.017 -1.779 -55.855 1.00 84.44 190 ASP A N 1
ATOM 1557 C CA . ASP A 1 190 ? 31.454 -1.359 -57.132 1.00 84.44 190 ASP A CA 1
ATOM 1558 C C . ASP A 1 190 ? 30.126 -2.083 -57.379 1.00 84.44 190 ASP A C 1
ATOM 1560 O O . ASP A 1 190 ? 30.010 -3.289 -57.124 1.00 84.44 190 ASP A O 1
ATOM 1564 N N . GLY A 1 191 ? 29.123 -1.369 -57.885 1.00 85.81 191 GLY A N 1
ATOM 1565 C CA . GLY A 1 191 ? 27.825 -1.969 -58.167 1.00 85.81 191 GLY A CA 1
ATOM 1566 C C . GLY A 1 191 ? 26.810 -1.025 -58.795 1.00 85.81 191 GLY A C 1
ATOM 1567 O O . GLY A 1 191 ? 27.006 0.186 -58.875 1.00 85.81 191 GLY A O 1
ATOM 1568 N N . LEU A 1 192 ? 25.699 -1.602 -59.244 1.00 86.50 192 LEU A N 1
ATOM 1569 C CA . LEU A 1 192 ? 24.559 -0.868 -59.789 1.00 86.50 192 LEU A CA 1
ATOM 1570 C C . LEU A 1 192 ? 23.501 -0.669 -58.699 1.00 86.50 192 LEU A C 1
ATOM 1572 O O . LEU A 1 192 ? 22.935 -1.651 -58.209 1.00 86.50 192 LEU A O 1
ATOM 1576 N N . VAL A 1 193 ? 23.222 0.582 -58.327 1.00 86.62 193 VAL A N 1
ATOM 1577 C CA . VAL A 1 193 ? 22.210 0.925 -57.314 1.00 86.62 193 VAL A CA 1
ATOM 1578 C C . VAL A 1 193 ? 20.833 0.491 -57.805 1.00 86.62 193 VAL A C 1
ATOM 1580 O O . VAL A 1 193 ? 20.418 0.856 -58.902 1.00 86.62 193 VAL A O 1
ATOM 1583 N N . ARG A 1 194 ? 20.109 -0.285 -56.997 1.00 84.50 194 ARG A N 1
ATOM 1584 C CA . ARG A 1 194 ? 18.736 -0.701 -57.311 1.00 84.50 194 ARG A CA 1
ATOM 1585 C C . ARG A 1 194 ? 17.723 0.194 -56.633 1.00 84.50 194 ARG A C 1
ATOM 1587 O O . ARG A 1 194 ? 16.910 0.795 -57.316 1.00 84.50 194 ARG A O 1
ATOM 1594 N N . TYR A 1 195 ? 17.809 0.292 -55.315 1.00 80.88 195 TYR A N 1
ATOM 1595 C CA . TYR A 1 195 ? 16.923 1.125 -54.514 1.00 80.88 195 TYR A CA 1
ATOM 1596 C C . TYR A 1 195 ? 17.607 1.497 -53.197 1.00 80.88 195 TYR A C 1
ATOM 1598 O O . TYR A 1 195 ? 18.573 0.862 -52.760 1.00 80.88 195 TYR A O 1
ATOM 1606 N N . PHE A 1 196 ? 17.096 2.528 -52.540 1.00 82.31 196 PHE A N 1
ATOM 1607 C CA . PHE A 1 196 ? 17.589 3.00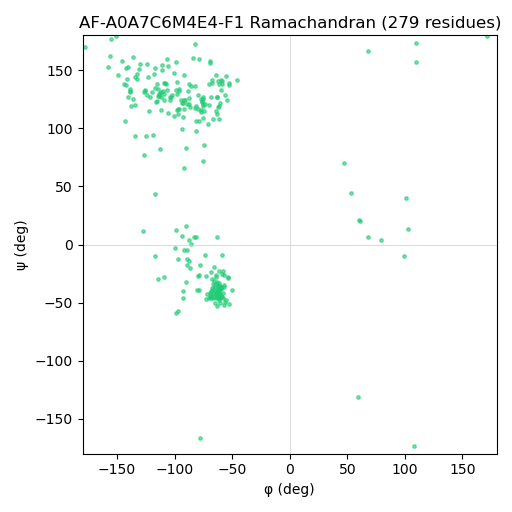0 -51.251 1.00 82.31 196 PHE A CA 1
ATOM 1608 C C . PHE A 1 196 ? 16.421 3.218 -50.290 1.00 82.31 196 PHE A C 1
ATOM 1610 O O . PHE A 1 196 ? 15.341 3.650 -50.682 1.00 82.31 196 PHE A O 1
ATOM 1617 N N . ARG A 1 197 ? 16.629 2.900 -49.010 1.00 82.38 197 ARG A N 1
ATOM 1618 C CA . ARG A 1 197 ? 15.677 3.167 -47.927 1.00 82.38 197 ARG A CA 1
ATOM 1619 C C . ARG A 1 197 ? 16.358 4.092 -46.933 1.00 82.38 197 ARG A C 1
ATOM 1621 O O . ARG A 1 197 ? 17.094 3.628 -46.065 1.00 82.38 197 ARG A O 1
ATOM 1628 N N . VAL A 1 198 ? 16.141 5.392 -47.097 1.00 83.31 198 VAL A N 1
ATOM 1629 C CA . VAL A 1 198 ? 16.769 6.439 -46.286 1.00 83.31 198 VAL A CA 1
ATOM 1630 C C . VAL A 1 198 ? 15.684 7.172 -45.511 1.00 83.31 198 VAL A C 1
ATOM 1632 O O . VAL A 1 198 ? 14.722 7.650 -46.099 1.00 83.31 198 VAL A O 1
ATOM 1635 N N . SER A 1 199 ? 15.816 7.181 -44.186 1.00 83.81 199 SER A N 1
ATOM 1636 C CA . SER A 1 199 ? 14.948 7.923 -43.265 1.00 83.81 199 SER A CA 1
ATOM 1637 C C . SER A 1 199 ? 15.514 9.311 -42.961 1.00 83.81 199 SER A C 1
ATOM 1639 O O . SER A 1 199 ? 14.747 10.261 -42.942 1.00 83.81 199 SER A O 1
ATOM 1641 N N . ASN A 1 200 ? 16.839 9.429 -42.785 1.00 83.44 200 ASN A N 1
ATOM 1642 C CA . ASN A 1 200 ? 17.551 10.702 -42.591 1.00 83.44 200 ASN A CA 1
ATOM 1643 C C . ASN A 1 200 ? 18.818 10.763 -43.462 1.00 83.44 200 ASN A C 1
ATOM 1645 O O . ASN A 1 200 ? 19.491 9.742 -43.635 1.00 83.44 200 ASN A O 1
ATOM 1649 N N . GLY A 1 201 ? 19.145 11.954 -43.973 1.00 85.56 201 GLY A N 1
ATOM 1650 C CA . GLY A 1 201 ? 20.290 12.227 -44.853 1.00 85.56 201 GLY A CA 1
ATOM 1651 C C . GLY A 1 201 ? 19.891 12.542 -46.301 1.00 85.56 201 GLY A C 1
ATOM 1652 O O . GLY A 1 201 ? 18.816 12.159 -46.766 1.00 85.56 201 GLY A O 1
ATOM 1653 N N . GLN A 1 202 ? 20.759 13.247 -47.029 1.00 89.44 202 GLN A N 1
ATOM 1654 C CA . GLN A 1 202 ? 20.538 13.609 -48.432 1.00 89.44 202 GLN A CA 1
ATOM 1655 C C . GLN A 1 202 ? 21.075 12.513 -49.356 1.00 89.44 202 GLN A C 1
ATOM 1657 O O . GLN A 1 202 ? 22.262 12.188 -49.333 1.00 89.44 202 GLN A O 1
ATOM 1662 N N . VAL A 1 203 ? 20.207 11.941 -50.191 1.00 89.75 203 VAL A N 1
ATOM 1663 C CA . VAL A 1 203 ? 20.605 10.921 -51.168 1.00 89.75 203 VAL A CA 1
ATOM 1664 C C . VAL A 1 203 ? 21.324 11.588 -52.340 1.00 89.75 203 VAL A C 1
ATOM 1666 O O . VAL A 1 203 ? 20.761 12.457 -53.002 1.00 89.75 203 VAL A O 1
ATOM 1669 N N . MET A 1 204 ? 22.561 11.163 -52.601 1.00 88.06 204 MET A N 1
ATOM 1670 C CA . MET A 1 204 ? 23.418 11.729 -53.654 1.00 88.06 204 MET A CA 1
ATOM 1671 C C . MET A 1 204 ? 23.425 10.889 -54.940 1.00 88.06 204 MET A C 1
ATOM 1673 O O . MET A 1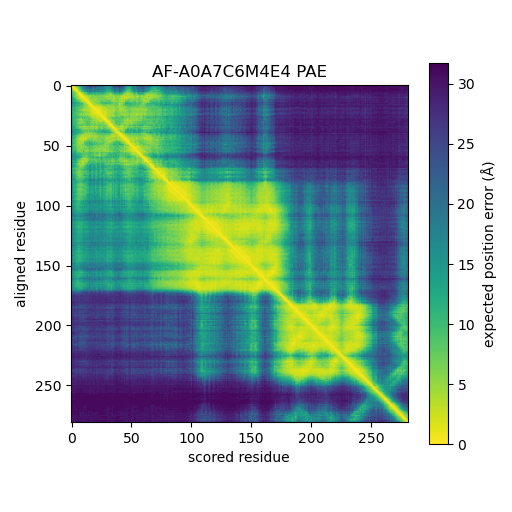 204 ? 24.047 11.271 -55.930 1.00 88.06 204 MET A O 1
ATOM 1677 N N . VAL A 1 205 ? 22.734 9.746 -54.934 1.00 87.88 205 VAL A N 1
ATOM 1678 C CA . VAL A 1 205 ? 22.689 8.774 -56.035 1.00 87.88 205 VAL A CA 1
ATOM 1679 C C . VAL A 1 205 ? 21.261 8.493 -56.494 1.00 87.88 205 VAL A C 1
ATOM 1681 O O . VAL A 1 205 ? 20.304 8.642 -55.737 1.00 87.88 205 VAL A O 1
ATOM 1684 N N . LYS A 1 206 ? 21.104 8.069 -57.747 1.00 90.62 206 LYS A N 1
ATOM 1685 C CA . LYS A 1 206 ? 19.813 7.711 -58.348 1.00 90.62 206 LYS A CA 1
ATOM 1686 C C . LYS A 1 206 ? 19.678 6.199 -58.518 1.00 90.62 206 LYS A C 1
ATOM 1688 O O . LYS A 1 206 ? 20.665 5.464 -58.550 1.00 90.62 206 LYS A O 1
ATOM 1693 N N . GLU A 1 207 ? 18.441 5.732 -58.654 1.00 88.88 207 GLU A N 1
ATOM 1694 C CA . GLU A 1 207 ? 18.177 4.347 -59.045 1.00 88.88 207 GLU A CA 1
ATOM 1695 C C . GLU A 1 207 ? 18.800 4.045 -60.415 1.00 88.88 207 GLU A C 1
ATOM 1697 O O . GLU A 1 207 ? 18.800 4.884 -61.316 1.00 88.88 207 GLU A O 1
ATOM 1702 N N . ASN A 1 208 ? 19.348 2.838 -60.563 1.00 89.31 208 ASN A N 1
ATOM 1703 C CA . ASN A 1 208 ? 20.107 2.372 -61.727 1.00 89.31 208 ASN A CA 1
ATOM 1704 C C . ASN A 1 208 ? 21.380 3.180 -62.043 1.00 89.31 208 ASN A C 1
ATOM 1706 O O . ASN A 1 208 ? 21.903 3.103 -63.154 1.00 89.31 208 ASN A O 1
ATOM 1710 N N . GLN A 1 209 ? 21.923 3.915 -61.070 1.00 87.44 209 GLN A N 1
ATOM 1711 C CA . GLN A 1 209 ? 23.238 4.537 -61.189 1.00 87.44 209 GLN A CA 1
ATOM 1712 C C . GLN A 1 209 ? 24.348 3.531 -60.854 1.00 87.44 209 GLN A C 1
ATOM 1714 O O . GLN A 1 209 ? 24.258 2.784 -59.878 1.00 87.44 209 GLN A O 1
ATOM 1719 N N . TYR A 1 210 ? 25.413 3.517 -61.657 1.00 88.25 210 TYR A N 1
ATOM 1720 C CA . TYR A 1 210 ? 26.631 2.770 -61.345 1.00 88.25 210 TYR A CA 1
ATOM 1721 C C . TYR A 1 210 ? 27.479 3.559 -60.343 1.00 88.25 210 TYR A C 1
ATOM 1723 O O . TYR A 1 210 ? 27.763 4.735 -60.576 1.00 88.25 210 TYR A O 1
ATOM 1731 N N . VAL A 1 211 ? 27.886 2.913 -59.251 1.00 87.12 211 VAL A N 1
ATOM 1732 C CA . VAL A 1 211 ? 28.722 3.498 -58.193 1.00 87.12 211 VAL A CA 1
ATOM 1733 C C . VAL A 1 211 ? 29.988 2.670 -58.007 1.00 87.12 211 VAL A C 1
ATOM 1735 O O . VAL A 1 211 ? 29.967 1.442 -58.135 1.00 87.12 211 VAL A O 1
ATOM 1738 N N . ARG A 1 212 ? 31.098 3.342 -57.715 1.00 87.69 212 ARG A N 1
ATOM 1739 C CA . ARG A 1 212 ? 32.391 2.734 -57.395 1.00 87.69 212 ARG A CA 1
ATOM 1740 C C . ARG A 1 212 ? 32.605 2.694 -55.890 1.00 87.69 212 ARG A C 1
ATOM 1742 O O . ARG A 1 212 ? 32.043 3.482 -55.131 1.00 87.69 212 ARG A O 1
ATOM 1749 N N . LYS A 1 213 ? 33.462 1.785 -55.441 1.00 85.50 213 LYS A N 1
ATOM 1750 C CA . LYS A 1 213 ? 33.930 1.719 -54.061 1.00 85.50 213 LYS A CA 1
ATOM 1751 C C . LYS A 1 213 ? 34.522 3.070 -53.651 1.00 85.50 213 LYS A C 1
ATOM 1753 O O . LYS A 1 213 ? 35.476 3.546 -54.256 1.00 85.50 213 LYS A O 1
ATOM 1758 N N . GLY A 1 214 ? 33.992 3.629 -52.569 1.00 84.25 214 GLY A N 1
ATOM 1759 C CA . GLY A 1 214 ? 34.364 4.935 -52.033 1.00 84.25 214 GLY A CA 1
ATOM 1760 C C . GLY A 1 214 ? 33.419 6.070 -52.424 1.00 84.25 214 GLY A C 1
ATOM 1761 O O . GLY A 1 214 ? 33.524 7.135 -51.822 1.00 84.25 214 GLY A O 1
ATOM 1762 N N . ASP A 1 215 ? 32.479 5.856 -53.348 1.00 87.75 215 ASP A N 1
ATOM 1763 C CA . ASP A 1 215 ? 31.526 6.895 -53.746 1.00 87.75 215 ASP A CA 1
ATOM 1764 C C . ASP A 1 215 ? 30.562 7.238 -52.604 1.00 87.75 215 ASP A C 1
ATOM 1766 O O . ASP A 1 215 ? 30.100 6.359 -51.867 1.00 87.75 215 ASP A O 1
ATOM 1770 N N . LEU A 1 216 ? 30.244 8.529 -52.468 1.00 88.69 216 LEU A N 1
ATOM 1771 C CA . LEU A 1 216 ? 29.277 9.033 -51.497 1.00 88.69 216 LEU A CA 1
ATOM 1772 C C . LEU A 1 216 ? 27.854 8.697 -51.957 1.00 88.69 216 LEU A C 1
ATOM 1774 O O . LEU A 1 216 ? 27.379 9.215 -52.966 1.00 88.69 216 LEU A O 1
ATOM 1778 N N . LEU A 1 217 ? 27.166 7.851 -51.195 1.00 87.56 217 LEU A N 1
ATOM 1779 C CA . LEU A 1 217 ? 25.802 7.416 -51.492 1.00 87.56 217 LEU A CA 1
ATOM 1780 C C . LEU A 1 217 ? 24.766 8.299 -50.791 1.00 87.56 217 LEU A C 1
ATOM 1782 O O . LEU A 1 217 ? 23.788 8.729 -51.405 1.00 87.56 217 LEU A O 1
ATOM 1786 N N . VAL A 1 218 ? 24.988 8.582 -49.505 1.00 88.25 218 VAL A N 1
ATOM 1787 C CA . VAL A 1 218 ? 24.111 9.434 -48.688 1.00 88.25 218 VAL A CA 1
ATOM 1788 C C . VAL A 1 218 ? 24.967 10.389 -47.865 1.00 88.25 218 VAL A C 1
ATOM 1790 O O . VAL A 1 218 ? 25.856 9.955 -47.131 1.00 88.25 218 VAL A O 1
ATOM 1793 N N . SER A 1 219 ? 24.689 11.683 -47.989 1.00 87.62 219 SER A N 1
ATOM 1794 C CA . SER A 1 219 ? 25.316 12.753 -47.216 1.00 87.62 219 SER A CA 1
ATOM 1795 C C . SER A 1 219 ? 24.586 12.961 -45.886 1.00 87.62 219 SER A C 1
ATOM 1797 O O . SER A 1 219 ? 23.356 13.023 -45.843 1.00 87.62 219 SER A O 1
ATOM 1799 N N . ALA A 1 220 ? 25.347 13.116 -44.804 1.00 87.12 220 ALA A N 1
ATOM 1800 C CA . ALA A 1 220 ? 24.870 13.531 -43.486 1.00 87.12 220 ALA A CA 1
ATOM 1801 C C . ALA A 1 220 ? 24.510 15.027 -43.426 1.00 87.12 220 ALA A C 1
ATOM 1803 O O . ALA A 1 220 ? 23.942 15.484 -42.434 1.00 87.12 220 ALA A O 1
ATOM 1804 N N . TYR A 1 221 ? 24.847 15.784 -44.473 1.00 88.81 221 TYR A N 1
ATOM 1805 C CA . TYR A 1 221 ? 24.538 17.202 -44.618 1.00 88.81 221 TYR A CA 1
ATOM 1806 C C . TYR A 1 221 ? 23.456 17.404 -45.673 1.00 88.81 221 TYR A C 1
ATOM 1808 O O . TYR A 1 221 ? 23.519 16.770 -46.730 1.00 88.81 221 TYR A O 1
ATOM 1816 N N . VAL A 1 222 ? 22.516 18.304 -45.387 1.00 86.81 222 VAL A N 1
ATOM 1817 C CA . VAL A 1 222 ? 21.474 18.753 -46.319 1.00 86.81 222 VAL A CA 1
ATOM 1818 C C . VAL A 1 222 ? 21.725 20.214 -46.679 1.00 86.81 222 VAL A C 1
ATOM 1820 O O . VAL A 1 222 ? 21.933 21.048 -45.793 1.00 86.81 222 VAL A O 1
ATOM 1823 N N . ASP A 1 223 ? 21.700 20.526 -47.973 1.00 87.06 223 ASP A N 1
ATOM 1824 C CA . ASP A 1 223 ? 21.763 21.907 -48.457 1.00 87.06 223 ASP A CA 1
ATOM 1825 C C . ASP A 1 223 ? 20.397 22.603 -48.248 1.00 87.06 223 ASP A C 1
ATOM 1827 O O . ASP A 1 223 ? 19.370 22.150 -48.762 1.00 87.06 223 ASP A O 1
ATOM 1831 N N . LYS A 1 224 ? 20.363 23.707 -47.488 1.00 82.62 224 LYS A N 1
ATOM 1832 C CA . LYS A 1 224 ? 19.167 24.558 -47.335 1.00 82.62 224 LYS A CA 1
ATOM 1833 C C . LYS A 1 224 ? 18.985 25.481 -48.540 1.00 82.62 224 LYS A C 1
ATOM 1835 O O . LYS A 1 224 ? 19.945 25.820 -49.227 1.00 82.62 224 LYS A O 1
ATOM 1840 N N . THR A 1 225 ? 17.759 25.973 -48.729 1.00 82.50 225 THR A N 1
ATOM 1841 C CA . THR A 1 225 ? 17.402 26.967 -49.761 1.00 82.50 225 THR A CA 1
ATOM 1842 C C . THR A 1 225 ? 18.282 28.224 -49.711 1.00 82.50 225 THR A C 1
ATOM 1844 O O . THR A 1 225 ? 18.560 28.817 -50.746 1.00 82.50 225 THR A O 1
ATOM 1847 N N . ASP A 1 226 ? 18.791 28.573 -48.527 1.00 81.75 226 ASP A N 1
ATOM 1848 C CA . ASP A 1 226 ? 19.664 29.732 -48.299 1.00 81.75 226 ASP A CA 1
ATOM 1849 C C . ASP A 1 226 ? 21.153 29.452 -48.609 1.00 81.75 226 ASP A C 1
ATOM 1851 O O . ASP A 1 226 ? 22.019 30.273 -48.315 1.00 81.75 226 ASP A O 1
ATOM 1855 N N . GLY A 1 227 ? 21.484 28.276 -49.159 1.00 78.00 227 GLY A N 1
ATOM 1856 C CA . GLY A 1 227 ? 22.846 27.886 -49.547 1.00 78.00 227 GLY A CA 1
ATOM 1857 C C . GLY A 1 227 ? 23.749 27.413 -48.399 1.00 78.00 227 GLY A C 1
ATOM 1858 O O . GLY A 1 227 ? 24.926 27.131 -48.618 1.00 78.00 227 GLY A O 1
ATOM 1859 N N . THR A 1 228 ? 23.223 27.306 -47.176 1.00 83.38 228 THR A N 1
ATOM 1860 C CA . THR A 1 228 ? 23.953 26.784 -46.008 1.00 83.38 228 THR A CA 1
ATOM 1861 C C . THR A 1 228 ? 23.749 25.275 -45.847 1.00 83.38 228 THR A C 1
ATOM 1863 O O . THR A 1 228 ? 22.678 24.748 -46.145 1.00 83.38 228 THR A O 1
ATOM 1866 N N . ARG A 1 229 ? 24.779 24.565 -45.366 1.00 86.00 229 ARG A N 1
ATOM 1867 C CA . ARG A 1 229 ? 24.727 23.118 -45.086 1.00 86.00 229 ARG A CA 1
ATOM 1868 C C . ARG A 1 229 ? 24.380 22.858 -43.629 1.00 86.00 229 ARG A C 1
ATOM 1870 O O . ARG A 1 229 ? 25.094 23.319 -42.742 1.00 86.00 229 ARG A O 1
ATOM 1877 N N . GLU A 1 230 ? 23.332 22.081 -43.385 1.00 86.56 230 GLU A N 1
ATOM 1878 C CA . GLU A 1 230 ? 22.936 21.646 -42.042 1.00 86.56 230 GLU A CA 1
ATOM 1879 C C . GLU A 1 230 ? 23.269 20.167 -41.835 1.00 86.56 230 GLU A C 1
ATOM 1881 O O . GLU A 1 230 ? 22.982 19.333 -42.693 1.00 86.56 230 GLU A O 1
ATOM 1886 N N . TYR A 1 231 ? 23.880 19.841 -40.694 1.00 86.50 231 TYR A N 1
ATOM 1887 C CA . TYR A 1 231 ? 24.145 18.458 -40.307 1.00 86.50 231 TYR A CA 1
ATOM 1888 C C . TYR A 1 231 ? 22.875 17.819 -39.740 1.00 86.50 231 TYR A C 1
ATOM 1890 O O . TYR A 1 231 ? 22.374 18.244 -38.699 1.00 86.50 231 TYR A O 1
ATOM 1898 N N . VAL A 1 232 ? 22.378 16.783 -40.414 1.00 84.06 232 VAL A N 1
ATOM 1899 C CA . VAL A 1 232 ? 21.180 16.021 -40.019 1.00 84.06 232 VAL A CA 1
ATOM 1900 C C . VAL A 1 232 ? 21.489 14.557 -39.695 1.00 84.06 232 VAL A C 1
ATOM 1902 O O . VAL A 1 232 ? 20.627 13.857 -39.169 1.00 84.06 232 VAL A O 1
ATOM 1905 N N . GLY A 1 233 ? 22.710 14.095 -39.997 1.00 84.94 233 GLY A N 1
ATOM 1906 C CA . GLY A 1 233 ? 23.124 12.700 -39.856 1.00 84.94 233 GLY A CA 1
ATOM 1907 C C . GLY A 1 233 ? 22.421 11.754 -40.839 1.00 84.94 233 GLY A C 1
ATOM 1908 O O . GLY A 1 233 ? 21.443 12.114 -41.497 1.00 84.94 233 GLY A O 1
ATOM 1909 N N . THR A 1 234 ? 22.922 10.527 -40.976 1.00 82.75 234 THR A N 1
ATOM 1910 C CA . THR A 1 234 ? 22.334 9.520 -41.867 1.00 82.75 234 THR A CA 1
ATOM 1911 C C . THR A 1 234 ? 21.655 8.400 -41.090 1.00 82.75 234 THR A C 1
ATOM 1913 O O . THR A 1 234 ? 22.148 7.903 -40.076 1.00 82.75 234 THR A O 1
ATOM 1916 N N . LEU A 1 235 ? 20.495 7.976 -41.582 1.00 82.81 235 LEU A N 1
ATOM 1917 C CA . LEU A 1 235 ? 19.823 6.763 -41.137 1.00 82.81 235 LEU A CA 1
ATOM 1918 C C . LEU A 1 235 ? 19.181 6.112 -42.351 1.00 82.81 235 LEU A C 1
ATOM 1920 O O . LEU A 1 235 ? 18.181 6.603 -42.875 1.00 82.81 235 LEU A O 1
ATOM 1924 N N . GLY A 1 236 ? 19.755 5.013 -42.822 1.00 79.06 236 GLY A N 1
ATOM 1925 C CA . GLY A 1 236 ? 19.252 4.346 -44.010 1.00 79.06 236 GLY A CA 1
ATOM 1926 C C . GLY A 1 236 ? 20.149 3.230 -44.509 1.00 79.06 236 GLY A C 1
ATOM 1927 O O . GLY A 1 236 ? 21.193 2.927 -43.939 1.00 79.06 236 GLY A O 1
ATOM 1928 N N . SER A 1 237 ? 19.726 2.587 -45.589 1.00 82.19 237 SER A N 1
ATOM 1929 C CA . SER A 1 237 ? 20.515 1.575 -46.288 1.00 82.19 237 SER A CA 1
ATOM 1930 C C . SER A 1 237 ? 20.309 1.703 -47.793 1.00 82.19 237 SER A C 1
ATOM 1932 O O . SER A 1 237 ? 19.186 1.894 -48.264 1.00 82.19 237 SER A O 1
ATOM 1934 N N . VAL A 1 238 ? 21.403 1.596 -48.543 1.00 82.81 238 VAL A N 1
ATOM 1935 C CA . VAL A 1 238 ? 21.419 1.630 -50.010 1.00 82.81 238 VAL A CA 1
ATOM 1936 C C . VAL A 1 238 ? 21.733 0.232 -50.515 1.00 82.81 238 VAL A C 1
ATOM 1938 O O . VAL A 1 238 ? 22.704 -0.366 -50.055 1.00 82.81 238 VAL A O 1
ATOM 1941 N N . TYR A 1 239 ? 20.922 -0.269 -51.447 1.00 83.00 239 TYR A N 1
ATOM 1942 C CA . TYR A 1 239 ? 21.042 -1.612 -52.003 1.00 83.00 239 TYR A CA 1
ATOM 1943 C C . TYR A 1 239 ? 21.534 -1.530 -53.448 1.00 83.00 239 TYR A C 1
ATOM 1945 O O . TYR A 1 239 ? 20.925 -0.871 -54.296 1.00 83.00 239 TYR A O 1
ATOM 1953 N N . ALA A 1 240 ? 22.634 -2.222 -53.733 1.00 81.44 240 ALA A N 1
ATOM 1954 C CA . ALA A 1 240 ? 23.237 -2.283 -55.058 1.00 81.44 240 ALA A CA 1
ATOM 1955 C C . ALA A 1 240 ? 23.577 -3.726 -55.442 1.00 81.44 240 ALA A C 1
ATOM 1957 O O . ALA A 1 240 ? 23.961 -4.526 -54.587 1.00 81.44 240 ALA A O 1
ATOM 1958 N N . ASN A 1 241 ? 23.466 -4.029 -56.735 1.00 83.06 241 ASN A N 1
ATOM 1959 C CA . ASN A 1 241 ? 23.923 -5.288 -57.307 1.00 83.06 241 ASN A CA 1
ATOM 1960 C C . ASN A 1 241 ? 25.424 -5.186 -57.569 1.00 83.06 241 ASN A C 1
ATOM 1962 O O . ASN A 1 241 ? 25.848 -4.370 -58.390 1.00 83.06 241 ASN A O 1
ATOM 1966 N N . THR A 1 242 ? 26.213 -6.020 -56.901 1.00 80.12 242 THR A N 1
ATOM 1967 C CA . THR A 1 242 ? 27.662 -6.098 -57.118 1.00 80.12 242 THR A CA 1
ATOM 1968 C C . THR A 1 242 ? 28.023 -7.361 -57.885 1.00 80.12 242 THR A C 1
ATOM 1970 O O . THR A 1 242 ? 27.334 -8.379 -57.773 1.00 80.12 242 THR A O 1
ATOM 1973 N N . TRP A 1 243 ? 29.141 -7.319 -58.602 1.00 74.31 243 TRP A N 1
ATOM 1974 C CA . TRP A 1 243 ? 29.689 -8.474 -59.304 1.00 74.31 243 TRP A CA 1
ATOM 1975 C C . TRP A 1 243 ? 31.024 -8.875 -58.689 1.00 74.31 243 TRP A C 1
ATOM 1977 O O . TRP A 1 243 ? 31.879 -8.033 -58.414 1.00 74.31 243 TRP A O 1
ATOM 1987 N N . HIS A 1 244 ? 31.199 -10.172 -58.460 1.00 68.44 244 HIS A N 1
ATOM 1988 C CA . HIS A 1 244 ? 32.425 -10.734 -57.907 1.00 68.44 244 HIS A CA 1
ATOM 1989 C C . HIS A 1 244 ? 33.125 -11.590 -58.951 1.00 68.44 244 HIS A C 1
ATOM 1991 O O . HIS A 1 244 ? 32.500 -12.463 -59.544 1.00 68.44 244 HIS A O 1
ATOM 1997 N N . ARG A 1 245 ? 34.425 -11.353 -59.150 1.00 62.31 245 ARG A N 1
ATOM 1998 C CA . ARG A 1 245 ? 35.283 -12.233 -59.942 1.00 62.31 245 ARG A CA 1
ATOM 1999 C C . ARG A 1 245 ? 35.932 -13.234 -58.996 1.00 62.31 245 ARG A C 1
ATOM 2001 O O . ARG A 1 245 ? 36.758 -12.846 -58.174 1.00 62.31 245 ARG A O 1
ATOM 2008 N N . ILE A 1 246 ? 35.529 -14.495 -59.088 1.00 62.81 246 ILE A N 1
ATOM 2009 C CA . ILE A 1 246 ? 36.178 -15.592 -58.368 1.00 62.81 246 ILE A CA 1
ATOM 2010 C C . ILE A 1 246 ? 37.139 -16.251 -59.352 1.00 62.81 246 ILE A C 1
ATOM 2012 O O . ILE A 1 246 ? 36.706 -16.783 -60.370 1.00 62.81 246 ILE A O 1
ATOM 2016 N N . THR A 1 247 ? 38.436 -16.185 -59.064 1.00 62.59 247 THR A N 1
ATOM 2017 C CA . THR A 1 247 ? 39.456 -16.923 -59.812 1.00 62.59 247 THR A CA 1
ATOM 2018 C C . THR A 1 247 ? 39.813 -18.154 -58.992 1.00 62.59 247 THR A C 1
ATOM 2020 O O . THR A 1 247 ? 40.385 -18.021 -57.913 1.00 62.59 247 THR A O 1
ATOM 2023 N N . ALA A 1 248 ? 39.441 -19.339 -59.471 1.00 58.66 248 ALA A N 1
ATOM 2024 C CA . ALA A 1 248 ? 39.869 -20.601 -58.882 1.00 58.66 248 ALA A CA 1
ATOM 2025 C C . ALA A 1 248 ? 41.087 -21.109 -59.659 1.00 58.66 248 ALA A C 1
ATOM 2027 O O . ALA A 1 248 ? 40.987 -21.377 -60.854 1.00 58.66 248 ALA A O 1
ATOM 2028 N N . SER A 1 249 ? 42.233 -21.212 -58.993 1.00 57.41 249 SER A N 1
ATOM 2029 C CA . SER A 1 249 ? 43.407 -21.916 -59.509 1.00 57.41 249 SER A CA 1
ATOM 2030 C C . SER A 1 249 ? 43.309 -23.388 -59.116 1.00 57.41 249 SER A C 1
ATOM 2032 O O . SER A 1 249 ? 43.124 -23.699 -57.939 1.00 57.41 249 SER A O 1
ATOM 2034 N N . VAL A 1 250 ? 43.411 -24.285 -60.092 1.00 69.56 250 VAL A N 1
ATOM 2035 C CA . VAL A 1 250 ? 43.495 -25.734 -59.868 1.00 69.56 250 VAL A CA 1
ATOM 2036 C C . VAL A 1 250 ? 44.972 -26.123 -59.885 1.00 69.56 250 VAL A C 1
ATOM 2038 O O . VAL A 1 250 ? 45.685 -25.716 -60.796 1.00 69.56 250 VAL A O 1
ATOM 2041 N N . ASP A 1 251 ? 45.426 -26.901 -58.898 1.00 59.53 251 ASP A N 1
ATOM 2042 C CA . ASP A 1 251 ? 46.780 -27.468 -58.896 1.00 59.53 251 ASP A CA 1
ATOM 2043 C C . ASP A 1 251 ? 46.981 -28.376 -60.119 1.00 59.53 251 ASP A C 1
ATOM 2045 O O . ASP A 1 251 ? 46.269 -29.371 -60.300 1.00 59.53 251 ASP A O 1
ATOM 2049 N N . GLU A 1 252 ? 47.981 -28.046 -60.939 1.00 57.75 252 GLU A N 1
ATOM 2050 C CA . GLU A 1 252 ? 48.304 -28.728 -62.202 1.00 57.75 252 GLU A CA 1
ATOM 2051 C C . GLU A 1 252 ? 48.592 -30.231 -62.024 1.00 57.75 252 GLU A C 1
ATOM 2053 O O . GLU A 1 252 ? 48.391 -31.024 -62.947 1.00 57.75 252 GLU A O 1
ATOM 2058 N N . GLU A 1 253 ? 48.978 -30.667 -60.821 1.00 56.69 253 GLU A N 1
ATOM 2059 C CA . GLU A 1 253 ? 49.242 -32.078 -60.515 1.00 56.69 253 GLU A CA 1
ATOM 2060 C C . GLU A 1 253 ? 48.003 -32.981 -60.630 1.00 56.69 253 GLU A C 1
ATOM 2062 O O . GLU A 1 253 ? 48.141 -34.166 -60.939 1.00 56.69 253 GLU A O 1
ATOM 2067 N N . LYS A 1 254 ? 46.786 -32.443 -60.459 1.00 50.25 254 LYS A N 1
ATOM 2068 C CA . LYS A 1 254 ? 45.535 -33.220 -60.577 1.00 50.25 254 LYS A CA 1
ATOM 2069 C C . LYS A 1 254 ? 44.920 -33.211 -61.981 1.00 50.25 254 LYS A C 1
ATOM 2071 O O . LYS A 1 254 ? 43.943 -33.922 -62.205 1.00 50.25 254 LYS A O 1
ATOM 2076 N N . VAL A 1 255 ? 45.481 -32.451 -62.928 1.00 55.06 255 VAL A N 1
ATOM 2077 C CA . VAL A 1 255 ? 44.932 -32.284 -64.293 1.00 55.06 255 VAL A CA 1
ATOM 2078 C C . VAL A 1 255 ? 45.602 -33.216 -65.319 1.00 55.06 255 VAL A C 1
ATOM 2080 O O . VAL A 1 255 ? 45.051 -33.456 -66.388 1.00 55.06 255 VAL A O 1
ATOM 2083 N N . LYS A 1 256 ? 46.724 -33.866 -64.971 1.00 45.38 256 LYS A N 1
ATOM 2084 C CA . LYS A 1 256 ? 47.449 -34.817 -65.846 1.00 45.38 256 LYS A CA 1
ATOM 2085 C C . LYS A 1 256 ? 46.645 -36.041 -66.331 1.00 45.38 256 LYS A C 1
ATOM 2087 O O . LYS A 1 256 ? 47.137 -36.770 -67.184 1.00 45.38 256 LYS A O 1
ATOM 2092 N N . GLY A 1 257 ? 45.439 -36.281 -65.812 1.00 52.34 257 GLY A N 1
ATOM 2093 C CA . GLY A 1 257 ? 44.543 -37.355 -66.263 1.00 52.34 257 GLY A CA 1
ATOM 2094 C C . GLY A 1 257 ? 43.584 -36.985 -67.403 1.00 52.34 257 GLY A C 1
ATOM 2095 O O . GLY A 1 257 ? 42.865 -37.859 -67.875 1.00 52.34 257 GLY A O 1
ATOM 2096 N N . LEU A 1 258 ? 43.544 -35.723 -67.839 1.00 50.00 258 LEU A N 1
ATOM 2097 C CA . LEU A 1 258 ? 42.657 -35.239 -68.902 1.00 50.00 258 LEU A CA 1
ATOM 2098 C C . LEU A 1 258 ? 43.503 -34.519 -69.962 1.00 50.00 258 LEU A C 1
ATOM 2100 O O . LEU A 1 258 ? 43.572 -33.294 -69.996 1.00 50.00 258 LEU A O 1
ATOM 2104 N N . SER A 1 259 ? 44.195 -35.302 -70.796 1.00 48.75 259 SER A N 1
ATOM 2105 C CA . SER A 1 259 ? 44.709 -34.814 -72.080 1.00 48.75 259 SER A CA 1
ATOM 2106 C C . SER A 1 259 ? 43.518 -34.532 -72.993 1.00 48.75 259 SER A C 1
ATOM 2108 O O . SER A 1 259 ? 42.589 -35.335 -73.025 1.00 48.75 259 SER A O 1
ATOM 2110 N N . ASP A 1 260 ? 43.590 -33.428 -73.737 1.00 48.41 260 ASP A N 1
ATOM 2111 C CA . ASP A 1 260 ? 42.704 -33.037 -74.850 1.00 48.41 260 ASP A CA 1
ATOM 2112 C C . ASP A 1 260 ? 41.617 -31.993 -74.533 1.00 48.41 260 ASP A C 1
ATOM 2114 O O . ASP A 1 260 ? 40.507 -32.041 -75.062 1.00 48.41 260 ASP A O 1
ATOM 2118 N N . ALA A 1 261 ? 41.950 -30.971 -73.742 1.00 41.84 261 ALA A N 1
ATOM 2119 C CA . ALA A 1 261 ? 41.239 -29.694 -73.820 1.00 41.84 261 ALA A CA 1
ATOM 2120 C C . ALA A 1 261 ? 42.220 -28.517 -73.709 1.00 41.84 261 ALA A C 1
ATOM 2122 O O . ALA A 1 261 ? 43.061 -28.491 -72.810 1.00 41.84 261 ALA A O 1
ATOM 2123 N N . ASP A 1 262 ? 42.100 -27.551 -74.624 1.00 38.19 262 ASP A N 1
ATOM 2124 C CA . ASP A 1 262 ? 42.807 -26.267 -74.589 1.00 38.19 262 ASP A CA 1
ATOM 2125 C 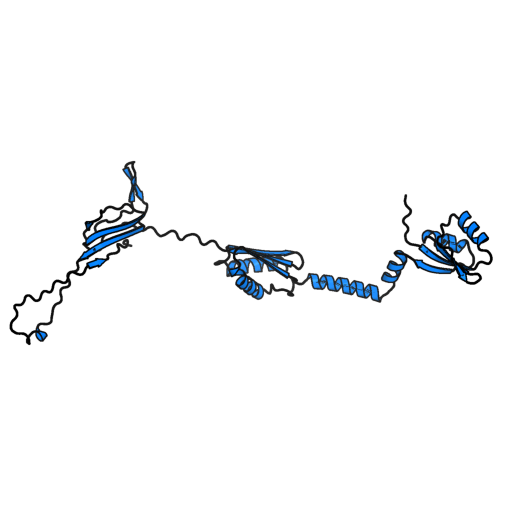C . ASP A 1 262 ? 42.744 -25.636 -73.184 1.00 38.19 262 ASP A C 1
ATOM 2127 O O . ASP A 1 262 ? 41.688 -25.685 -72.540 1.00 38.19 262 ASP A O 1
ATOM 2131 N N . PRO A 1 263 ? 43.818 -24.986 -72.692 1.00 39.59 263 PRO A N 1
ATOM 2132 C CA . PRO A 1 263 ? 43.815 -24.312 -71.401 1.00 39.59 263 PRO A CA 1
ATOM 2133 C C . PRO A 1 263 ? 43.027 -22.996 -71.498 1.00 39.59 263 PRO A C 1
ATOM 2135 O O . PRO A 1 263 ? 43.571 -21.897 -71.458 1.00 39.59 263 PRO A O 1
ATOM 2138 N N . LEU A 1 264 ? 41.708 -23.112 -71.608 1.00 42.91 264 LEU A N 1
ATOM 2139 C CA . LEU A 1 264 ? 40.733 -22.048 -71.386 1.00 42.91 264 LEU A CA 1
ATOM 2140 C C . LEU A 1 264 ? 39.835 -22.424 -70.202 1.00 42.91 264 LEU A C 1
ATOM 2142 O O . LEU A 1 264 ? 38.623 -22.234 -70.228 1.00 42.91 264 LEU A O 1
ATOM 2146 N N . VAL A 1 265 ? 40.415 -22.949 -69.121 1.00 41.22 265 VAL A N 1
ATOM 2147 C CA . VAL A 1 265 ? 39.665 -23.212 -67.882 1.00 41.22 265 VAL A CA 1
ATOM 2148 C C . VAL A 1 265 ? 39.759 -21.994 -66.967 1.00 41.22 265 VAL A C 1
ATOM 2150 O O . VAL A 1 265 ? 40.356 -22.007 -65.897 1.00 41.22 265 VAL A O 1
ATOM 2153 N N . GLY A 1 266 ? 39.161 -20.898 -67.426 1.00 32.41 266 GLY A N 1
ATOM 2154 C CA . GLY A 1 266 ? 38.841 -19.739 -66.604 1.00 32.41 266 GLY A CA 1
ATOM 2155 C C . GLY A 1 266 ? 37.329 -19.614 -66.494 1.00 32.41 266 GLY A C 1
ATOM 2156 O O . GLY A 1 266 ? 36.725 -18.846 -67.238 1.00 32.41 266 GLY A O 1
ATOM 2157 N N . VAL A 1 267 ? 36.695 -20.368 -65.592 1.00 35.78 267 VAL A N 1
ATOM 2158 C CA . VAL A 1 267 ? 35.249 -20.237 -65.358 1.00 35.78 267 VAL A CA 1
ATOM 2159 C C . VAL A 1 267 ? 34.990 -18.906 -64.650 1.00 35.78 267 VAL A C 1
ATOM 2161 O O . VAL A 1 267 ? 35.240 -18.760 -63.456 1.00 35.78 267 VAL A O 1
ATOM 2164 N N . GLN A 1 268 ? 34.490 -17.912 -65.386 1.00 32.06 268 GLN A N 1
ATOM 2165 C CA . GLN A 1 268 ? 34.012 -16.661 -64.800 1.00 32.06 268 GLN A CA 1
ATOM 2166 C C . GLN A 1 268 ? 32.595 -16.865 -64.263 1.00 32.06 268 GLN A C 1
ATOM 2168 O O . GLN A 1 268 ? 31.623 -16.788 -65.009 1.00 32.06 268 GLN A O 1
ATOM 2173 N N . MET A 1 269 ? 32.462 -17.107 -62.959 1.00 31.83 269 MET A N 1
ATOM 2174 C CA . MET A 1 269 ? 31.157 -17.034 -62.302 1.00 31.83 269 MET A CA 1
ATOM 2175 C C . MET A 1 269 ? 30.877 -15.607 -61.843 1.00 31.83 269 MET A C 1
ATOM 2177 O O . MET A 1 269 ? 31.613 -15.040 -61.038 1.00 31.83 269 MET A O 1
ATOM 2181 N N . ILE A 1 270 ? 29.784 -15.041 -62.349 1.00 33.19 270 ILE A N 1
ATOM 2182 C CA . ILE A 1 270 ? 29.256 -13.745 -61.935 1.00 33.19 270 ILE A CA 1
ATOM 2183 C C . ILE A 1 270 ? 28.211 -14.000 -60.841 1.00 33.19 270 ILE A C 1
ATOM 2185 O O . ILE A 1 270 ? 27.073 -14.360 -61.131 1.00 33.19 270 ILE A O 1
ATOM 2189 N N . SER A 1 271 ? 28.590 -13.826 -59.574 1.00 35.34 271 SER A N 1
ATOM 2190 C CA . SER A 1 271 ? 27.653 -13.904 -58.442 1.00 35.34 271 SER A CA 1
ATOM 2191 C C . SER A 1 271 ? 27.074 -12.524 -58.130 1.00 35.34 271 SER A C 1
ATOM 2193 O O . SER A 1 271 ? 27.830 -11.590 -57.860 1.00 35.34 271 SER A O 1
ATOM 2195 N N . SER A 1 272 ? 25.742 -12.405 -58.120 1.00 33.03 272 SER A N 1
ATOM 2196 C CA . SER A 1 272 ? 25.029 -11.207 -57.6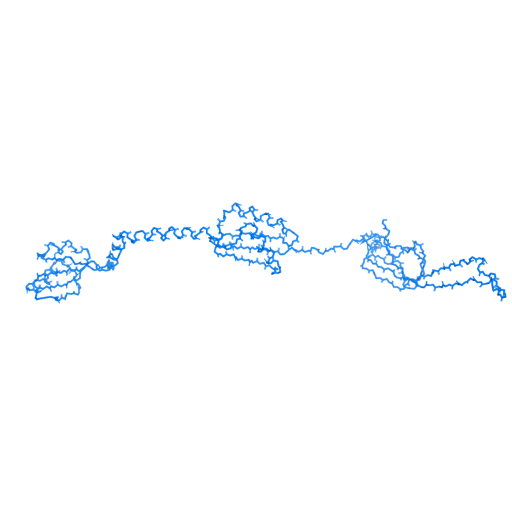64 1.00 33.03 272 SER A CA 1
ATOM 2197 C C . SER A 1 272 ? 24.924 -11.225 -56.138 1.00 33.03 272 SER A C 1
ATOM 2199 O O . SER A 1 272 ? 24.352 -12.147 -55.565 1.00 33.03 272 SER A O 1
ATOM 2201 N N . GLY A 1 273 ? 25.500 -10.221 -55.476 1.00 40.59 273 GLY A N 1
ATOM 2202 C CA . GLY A 1 273 ? 25.396 -10.033 -54.026 1.00 40.59 273 GLY A CA 1
ATOM 2203 C C . GLY A 1 273 ? 24.680 -8.732 -53.669 1.00 40.59 273 GLY A C 1
ATOM 2204 O O . GLY A 1 273 ? 24.743 -7.767 -54.432 1.00 40.59 273 GLY A O 1
ATOM 2205 N N . TYR A 1 274 ? 24.022 -8.714 -52.506 1.00 41.34 274 TYR A N 1
ATOM 2206 C CA . TYR A 1 274 ? 23.468 -7.505 -51.895 1.00 41.34 274 TYR A CA 1
ATOM 2207 C C . TYR A 1 274 ? 24.526 -6.848 -51.011 1.00 41.34 274 TYR A C 1
ATOM 2209 O O . TYR A 1 274 ? 25.168 -7.512 -50.195 1.00 41.34 274 TYR A O 1
ATOM 2217 N N . PHE A 1 275 ? 24.700 -5.538 -51.160 1.00 46.53 275 PHE A N 1
ATOM 2218 C CA . PHE A 1 275 ? 25.585 -4.747 -50.317 1.00 46.53 275 PHE A CA 1
ATOM 2219 C C . PHE A 1 275 ? 24.767 -3.812 -49.412 1.00 46.53 275 PHE A C 1
ATOM 2221 O O . PHE A 1 275 ? 23.865 -3.139 -49.902 1.00 46.53 275 PHE A O 1
ATOM 2228 N N . GLN A 1 276 ? 25.079 -3.773 -48.111 1.00 43.91 276 GLN A N 1
ATOM 2229 C CA . GLN A 1 276 ? 24.543 -2.792 -47.164 1.00 43.91 276 GLN A CA 1
ATOM 2230 C C . GLN A 1 276 ? 25.647 -1.782 -46.845 1.00 43.91 276 GLN A C 1
ATOM 2232 O O . GLN A 1 276 ? 26.652 -2.131 -46.227 1.00 43.91 276 GLN A O 1
ATOM 2237 N N . ALA A 1 277 ? 25.470 -0.529 -47.267 1.00 48.47 277 ALA A N 1
ATOM 2238 C CA . ALA A 1 277 ? 26.368 0.552 -46.876 1.00 48.47 277 ALA A CA 1
ATOM 2239 C C . ALA A 1 277 ? 26.242 0.809 -45.368 1.00 48.47 277 ALA A C 1
ATOM 2241 O O . ALA A 1 277 ? 25.225 1.323 -44.910 1.00 48.47 277 ALA A O 1
ATOM 2242 N N . VAL A 1 278 ? 27.263 0.420 -44.605 1.00 49.47 278 VAL A N 1
ATOM 2243 C CA . VAL A 1 278 ? 27.410 0.775 -43.188 1.00 49.47 278 VAL A CA 1
ATOM 2244 C C . VAL A 1 278 ? 28.324 1.993 -43.110 1.00 49.47 278 VAL A C 1
ATOM 2246 O O . VAL A 1 278 ? 29.352 2.024 -43.796 1.00 49.47 278 VAL A O 1
ATOM 2249 N N . GLY A 1 279 ? 27.930 2.993 -42.315 1.00 43.47 279 GLY A N 1
ATOM 2250 C CA . GLY A 1 279 ? 28.755 4.168 -42.034 1.00 43.47 279 GLY A CA 1
ATOM 2251 C C . GLY A 1 279 ? 30.139 3.742 -41.544 1.00 43.47 279 GLY A C 1
ATOM 2252 O O . GLY A 1 279 ? 30.265 2.760 -40.809 1.00 43.47 279 GLY A O 1
ATOM 2253 N N . LYS A 1 280 ? 31.186 4.431 -42.005 1.00 34.97 280 LYS A N 1
ATOM 2254 C CA . LYS A 1 280 ? 32.516 4.249 -41.415 1.00 34.97 280 LYS A CA 1
ATOM 2255 C C . LYS A 1 280 ? 32.477 4.726 -39.952 1.00 34.97 280 LYS A C 1
ATOM 2257 O O . LYS A 1 280 ? 31.713 5.650 -39.674 1.00 34.97 280 LYS A O 1
ATOM 2262 N N . PRO A 1 281 ? 33.234 4.081 -39.046 1.00 34.97 281 PRO A N 1
ATOM 2263 C CA . PRO A 1 281 ? 33.474 4.630 -37.717 1.00 34.97 281 PRO A CA 1
ATOM 2264 C C . PRO A 1 281 ? 34.249 5.947 -37.795 1.00 34.97 281 PRO A C 1
ATOM 2266 O O . PRO A 1 281 ? 35.005 6.125 -38.784 1.00 34.97 281 PRO A O 1
#

Mean predicted aligned error: 17.62 Å

Solvent-accessible surface area (backbone atoms only — not comparable to full-atom values): 16325 Å² total; per-residue (Å²): 131,86,77,79,79,70,34,38,27,36,36,37,37,62,47,93,55,71,64,68,51,54,52,54,32,57,78,68,72,52,69,71,44,74,80,42,80,77,51,102,42,32,36,34,34,30,31,46,65,87,46,49,67,62,52,60,75,71,38,86,65,62,42,82,74,49,59,42,48,65,59,36,51,53,48,56,48,71,70,33,70,66,48,52,51,51,50,52,50,50,52,52,49,53,56,57,58,57,44,22,22,72,42,75,45,82,48,65,82,49,75,87,50,47,67,58,50,51,56,55,36,48,76,74,56,59,45,70,75,27,74,55,75,53,73,67,60,48,48,52,50,34,54,53,51,42,59,78,38,48,86,57,33,67,44,62,45,74,44,80,58,83,32,35,38,40,37,42,40,37,62,43,80,78,74,80,81,75,76,82,62,35,53,50,27,36,32,85,52,48,27,37,27,60,52,70,53,69,82,37,51,35,72,70,65,56,70,72,35,78,45,48,56,66,39,69,42,30,33,19,48,40,79,42,98,87,74,49,74,45,82,69,22,21,40,59,43,46,36,26,49,27,75,46,88,57,83,79,85,76,68,70,86,76,50,78,84,61,84,91,68,80,94,73,82,70,74,79,53,78,48,80,45,84,45,76,39,62,49,70,133

Foldseek 3Di:
DPPPQQFWWKKKAFAPDVVVVVVLCVVLVWDWDDFDDDDPGMTIIITGPVCVVVVPVSGDGMDGDATGDDVRVVCVLVVDPVNVVVVVVVVVVVVVVLQFQQEEAEDEDDPVCVVVLVVLCVVVVNDGGGGDDDPVSQVVSQVVVCVVCVQFWVDWDWDDDRSYIYIYTYTDDDDPDDPDFFAWFFAQAWFFWADKFWPAFAAPDDHRDTHGHGDTGTHQWDQDPVRDIDGNGTDIWTWGWHWDFDFDDDDPVVCVVDPDDDPPPGDGDTDTDIDTGDHDD

pLDDT: mean 77.85, std 15.78, range [31.83, 96.31]

Nearest PDB structures (foldseek):
  5h7l-assembly2_B  TM=5.266E-01  e=4.312E-01  Pyrococcus horikoshii OT3
  3mc9-assembly3_A  TM=5.417E-01  e=5.109E-01  Nostoc sp. PCC 7120 = FACHB-418
  3mc9-assembly3_B  TM=5.976E-01  e=1.006E+00  Nostoc sp. PCC 7120 = FACHB-418
  6n0i-assembly1_A  TM=4.389E-01  e=1.771E+00  Pseudomonas putida KT2440
  5a9x-assembly1_A  TM=4.653E-01  e=2.220E+00  Escherichia coli

Sequence (281 aa):
MKKLELGKNVYQLVIYDPVIALENFKSKNITITSFVKTDQYTYQFKASPLHHHKIMQSFKGVKFVRKEGVLGIIRNLISSRTTIIALIIGILCINYFSSFILRISIKGDAPSLEPLIVKTLEKYNIKPYNYLLDNEKLLEIETEIAKELREQVEFFQIRKRGSLITIRYFKRRVSPIIPVLGENLYAQKDGLVRYFRVSNGQVMVKENQYVRKGDLLVSAYVDKTDGTREYVGTLGSVYANTWHRITASVDEEKVKGLSDADPLVGVQMISSGYFQAVGKP